Protein AF-A0A2S0NSW7-F1 (afdb_monomer)

Mean predicted aligned error: 15.92 Å

Foldseek 3Di:
DDDQQAFWKAKLVGDIAGRPCVVVVVCQLCVVPPCVCLQAPVVRHGNPDFKDKDKAWFDLVQVDDQVLLQVLLSVLCCVLPVQWMKMWTWDCPDDSTIMIIITTGQAGPVRDGDDCDPVNVLSSLQSSQVSCVVVVTPGDRDDDDDDCPVVVVVVCVVPPPLPDPPDWDFPDWDWAAVVNDPVHDIFIKTWTARSNPRDIDIDTDDPPPD

pLDDT: mean 77.29, std 14.47, range [34.62, 94.88]

Sequence (210 aa):
MSRESELPVMSESGQVWKGDEIQEAKEHMIDRANDPQNVFDDKGKENKKVTQNIVFSPPVSAKVKPEDLLESVRKTMNKKYPNHRFVLGYHNDKKEHPHVHVVFRIRDNDGKRADIRKKDLREIRTGFCEELKMKGYDVKATHKQQHGLNQSIKDAHKTAPKRQKGVYEVVDVGYDHYQNDKTKPKQHFIKLKTLNKGVEKTYWGLILVS

Solvent-accessible surface area (backbone atoms only — not comparable to full-atom values): 12486 Å² total; per-residue (Å²): 143,70,89,76,58,72,64,55,32,31,40,67,90,65,54,73,33,51,50,80,44,48,58,54,57,48,41,74,71,51,44,71,87,84,37,60,69,56,53,22,37,103,82,72,42,73,41,92,68,52,63,47,82,47,78,48,65,70,64,60,90,46,67,72,51,70,70,59,50,53,51,23,50,44,52,34,47,40,73,76,40,71,62,41,54,35,40,36,35,71,42,73,67,85,79,78,49,51,32,34,41,31,48,32,38,34,42,31,82,86,65,52,72,63,82,88,42,77,66,51,57,51,49,50,46,41,43,32,29,50,43,38,39,78,74,70,37,82,65,77,68,81,71,82,76,62,86,56,52,70,50,54,51,51,48,49,63,70,69,45,72,80,79,58,86,92,51,64,45,79,78,47,74,52,76,42,26,53,95,74,35,86,91,41,70,71,38,47,35,41,30,34,26,34,75,77,76,66,51,71,47,77,46,66,62,78,83,81,80,126

Nearest PDB structures (foldseek):
  2ns6-assembly1_A  TM=7.033E-01  e=4.578E-03  Pseudomonas aeruginosa
  3c0v-assembly4_D  TM=3.590E-01  e=1.213E+00  unclassified
  4q0k-assembly1_A  TM=3.740E-01  e=1.078E+00  Medicago truncatula
  9cpc-assembly1_4I  TM=3.299E-01  e=4.415E+00  Sus scrofa

Structure (mmCIF, N/CA/C/O backbone):
data_AF-A0A2S0NSW7-F1
#
_entry.id   AF-A0A2S0NSW7-F1
#
loop_
_atom_site.group_PDB
_atom_site.id
_atom_site.type_symbol
_atom_site.label_atom_id
_atom_site.label_alt_id
_atom_site.label_comp_id
_atom_site.label_asym_id
_atom_site.label_entity_id
_atom_site.label_seq_id
_atom_site.pdbx_PDB_ins_code
_atom_site.Cartn_x
_atom_site.Cartn_y
_atom_site.Cartn_z
_atom_site.occupancy
_atom_site.B_iso_or_equiv
_atom_site.auth_seq_id
_atom_site.auth_comp_id
_atom_site.auth_asym_id
_atom_site.auth_atom_id
_atom_site.pdbx_PDB_model_num
ATOM 1 N N . MET A 1 1 ? 3.748 5.170 15.236 1.00 42.69 1 MET A N 1
ATOM 2 C CA . MET A 1 1 ? 5.185 5.516 15.236 1.00 42.69 1 MET A CA 1
ATOM 3 C C . MET A 1 1 ? 5.352 6.766 14.388 1.00 42.69 1 MET A C 1
ATOM 5 O O . MET A 1 1 ? 5.717 6.669 13.228 1.00 42.69 1 MET A O 1
ATOM 9 N N . SER A 1 2 ? 5.005 7.912 14.969 1.00 37.59 2 SER A N 1
ATOM 10 C CA . SER A 1 2 ? 5.441 9.237 14.533 1.00 37.59 2 SER A CA 1
ATOM 11 C C . SER A 1 2 ? 6.256 9.766 15.711 1.00 37.59 2 SER A C 1
ATOM 13 O O . SER A 1 2 ? 5.835 9.589 16.860 1.00 37.59 2 SER A O 1
ATOM 15 N N . ARG A 1 3 ? 7.459 10.277 15.457 1.00 41.09 3 ARG A N 1
ATOM 16 C CA . ARG A 1 3 ? 8.136 11.110 16.446 1.00 41.09 3 ARG A CA 1
ATOM 17 C C . ARG A 1 3 ? 7.438 12.465 16.329 1.00 41.09 3 ARG A C 1
ATOM 19 O O . ARG A 1 3 ? 7.489 13.065 15.268 1.00 41.09 3 ARG A O 1
ATOM 26 N N . GLU A 1 4 ? 6.716 12.836 17.383 1.00 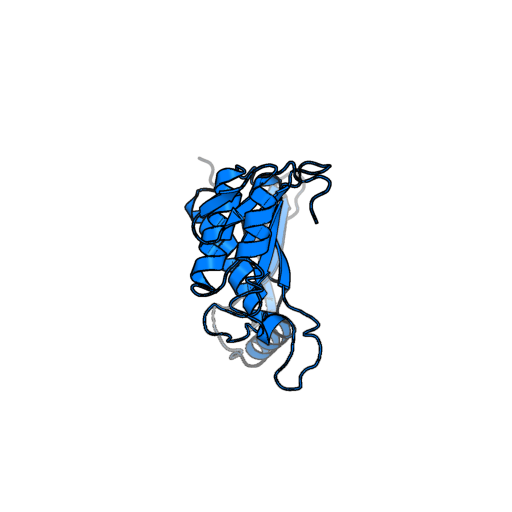43.06 4 GLU A N 1
ATOM 27 C CA . GLU A 1 4 ? 6.223 14.201 17.621 1.00 43.06 4 GLU A CA 1
ATOM 28 C C . GLU A 1 4 ? 5.106 14.745 16.718 1.00 43.06 4 GLU A C 1
ATOM 30 O O . GLU A 1 4 ? 5.158 15.907 16.375 1.00 43.06 4 GLU A O 1
ATOM 35 N N . SER A 1 5 ? 4.048 13.989 16.392 1.00 47.56 5 SER A N 1
ATOM 36 C CA . SER A 1 5 ? 2.744 14.572 15.964 1.00 47.56 5 SER A CA 1
ATOM 37 C C . SER A 1 5 ? 2.751 15.640 14.835 1.00 47.56 5 SER A C 1
ATOM 39 O O . SER A 1 5 ? 1.746 16.306 14.616 1.00 47.56 5 SER A O 1
ATOM 41 N N . GLU A 1 6 ? 3.840 15.801 14.083 1.00 56.47 6 GLU A N 1
ATOM 42 C CA . GLU A 1 6 ? 4.002 16.917 13.137 1.00 56.47 6 GLU A CA 1
ATOM 43 C C . GLU A 1 6 ? 3.593 16.554 11.707 1.00 56.47 6 GLU A C 1
ATOM 45 O O . GLU A 1 6 ? 3.346 17.430 10.879 1.00 56.47 6 GLU A O 1
ATOM 50 N N . LEU A 1 7 ? 3.502 15.259 11.391 1.00 70.94 7 LEU A N 1
ATOM 51 C CA . LEU A 1 7 ? 3.211 14.810 10.033 1.00 70.94 7 LEU A CA 1
ATOM 52 C C . LEU A 1 7 ? 1.709 14.576 9.822 1.00 70.94 7 LEU A C 1
ATOM 54 O O . LEU A 1 7 ? 1.084 13.888 10.635 1.00 70.94 7 LEU A O 1
ATOM 58 N N . PRO A 1 8 ? 1.136 15.098 8.718 1.00 81.56 8 PRO A N 1
ATOM 59 C CA . PRO A 1 8 ? -0.261 14.883 8.378 1.00 81.56 8 PRO A CA 1
ATOM 60 C C . PRO A 1 8 ? -0.540 13.393 8.202 1.00 81.56 8 PRO A C 1
ATOM 62 O O . PRO A 1 8 ? 0.230 12.671 7.558 1.00 81.56 8 PRO A O 1
ATOM 65 N N . VAL A 1 9 ? -1.677 12.955 8.728 1.00 85.12 9 VAL A N 1
ATOM 66 C CA . VAL A 1 9 ? -2.173 11.594 8.547 1.00 85.12 9 VAL A CA 1
ATOM 67 C C . VAL A 1 9 ? -3.483 11.611 7.773 1.00 85.12 9 VAL A C 1
ATOM 69 O O . VAL A 1 9 ? -4.297 12.506 7.954 1.00 85.12 9 VAL A O 1
ATOM 72 N N . MET A 1 10 ? -3.679 10.639 6.886 1.00 87.25 10 MET A N 1
ATOM 73 C CA . MET A 1 10 ? -4.846 10.548 6.006 1.00 87.25 10 MET A CA 1
ATOM 74 C C . MET A 1 10 ? -5.640 9.267 6.279 1.00 87.25 10 MET A C 1
ATOM 76 O O . MET A 1 10 ? -5.046 8.199 6.395 1.00 87.25 10 MET A O 1
ATOM 80 N N . SER A 1 11 ? -6.965 9.350 6.352 1.00 89.81 11 SER A N 1
ATOM 81 C CA . SER A 1 11 ? -7.875 8.210 6.517 1.00 89.81 11 SER A CA 1
ATOM 82 C C . SER A 1 11 ? -8.105 7.423 5.222 1.00 89.81 11 SER A C 1
ATOM 84 O O . SER A 1 11 ? -7.756 7.854 4.117 1.00 89.81 11 SER A O 1
ATOM 86 N N . GLU A 1 12 ? -8.813 6.299 5.334 1.00 86.44 12 GLU A N 1
ATOM 87 C CA . GLU A 1 12 ? -9.351 5.562 4.192 1.00 86.44 12 GLU A CA 1
ATOM 88 C C . GLU A 1 12 ? -10.310 6.401 3.324 1.00 86.44 12 GLU A C 1
ATOM 90 O O . GLU A 1 12 ? -10.288 6.298 2.088 1.00 86.44 12 GLU A O 1
ATOM 95 N N . SER A 1 13 ? -11.097 7.284 3.954 1.00 86.00 13 SER A N 1
ATOM 96 C CA . SER A 1 13 ? -12.043 8.194 3.295 1.00 86.00 13 SER A CA 1
ATOM 97 C C . SER A 1 13 ? -11.363 9.390 2.617 1.00 86.00 13 SER A C 1
ATOM 99 O O . SER A 1 13 ? -11.981 10.047 1.782 1.00 86.00 13 SER A O 1
ATOM 101 N N . GLY A 1 14 ? -10.077 9.630 2.899 1.00 85.56 14 GLY A N 1
ATOM 102 C CA . GLY A 1 14 ? -9.314 10.772 2.387 1.00 85.56 14 GLY A CA 1
ATOM 103 C C . GLY A 1 14 ? -9.340 12.003 3.299 1.00 85.56 14 GLY A C 1
ATOM 104 O O . GLY A 1 14 ? -8.813 13.044 2.914 1.00 85.56 14 GLY A O 1
ATOM 105 N N . GLN A 1 15 ? -9.910 11.894 4.502 1.00 86.31 15 GLN A N 1
ATOM 106 C CA . GLN A 1 15 ? -9.815 12.927 5.533 1.00 86.31 15 GLN A CA 1
ATOM 107 C C . GLN A 1 15 ? -8.363 13.052 5.996 1.00 86.31 15 GLN A C 1
ATOM 109 O O . GLN A 1 15 ? -7.703 12.041 6.223 1.00 86.31 15 GLN A O 1
ATOM 114 N N . VAL A 1 16 ? -7.861 14.279 6.122 1.00 87.00 16 VAL A N 1
ATOM 115 C CA . VAL A 1 16 ? -6.488 14.553 6.556 1.00 87.00 16 VAL A CA 1
ATOM 116 C C . VAL A 1 16 ? -6.532 15.237 7.913 1.00 87.00 16 VAL A C 1
ATOM 118 O O . VAL A 1 16 ? -7.144 16.291 8.024 1.00 87.00 16 VAL A O 1
ATOM 121 N N . TRP A 1 17 ? -5.850 14.662 8.900 1.00 83.81 17 TRP A N 1
ATOM 122 C CA . TRP A 1 17 ? -5.687 15.227 10.239 1.00 83.81 17 TRP A CA 1
ATOM 123 C C . TRP A 1 17 ? -4.266 15.755 10.430 1.00 83.81 17 TRP A C 1
ATOM 125 O O . TRP A 1 17 ? -3.296 15.132 9.971 1.00 83.81 17 TRP A O 1
ATOM 135 N N . LYS A 1 18 ? -4.131 16.898 11.108 1.00 83.69 18 LYS A N 1
ATOM 136 C CA . LYS A 1 18 ? -2.840 17.555 11.378 1.00 83.69 18 LYS A CA 1
ATOM 137 C C . LYS A 1 18 ? -2.729 18.001 12.836 1.00 83.69 18 LYS A C 1
ATOM 139 O O . LYS A 1 18 ? -3.715 18.403 13.438 1.00 83.69 18 LYS A O 1
ATOM 144 N N . GLY A 1 19 ? -1.509 17.978 13.382 1.00 78.38 19 GLY A N 1
ATOM 145 C CA . GLY A 1 19 ? -1.221 18.496 14.724 1.00 78.38 19 GLY A CA 1
ATOM 146 C C . GLY A 1 19 ? -2.089 17.845 15.804 1.00 78.38 19 GLY A C 1
ATOM 147 O O . GLY A 1 19 ? -2.051 16.628 15.987 1.00 78.38 19 GLY A O 1
ATOM 148 N N . ASP A 1 20 ? -2.892 18.653 16.494 1.00 71.06 20 ASP A N 1
ATOM 149 C CA . ASP A 1 20 ? -3.730 18.212 17.616 1.00 71.06 20 ASP A CA 1
ATOM 150 C C . ASP A 1 20 ? -4.890 17.290 17.189 1.00 71.06 20 ASP A C 1
ATOM 152 O O . ASP A 1 20 ? -5.326 16.434 17.963 1.00 71.06 20 ASP A O 1
ATOM 156 N N . GLU A 1 21 ? -5.315 17.353 15.922 1.00 75.81 21 GLU A N 1
ATOM 157 C CA . GLU A 1 21 ? -6.363 16.491 15.349 1.00 75.81 21 GLU A CA 1
ATOM 158 C C . GLU A 1 21 ? -5.919 15.022 15.207 1.00 75.81 21 GLU A C 1
ATOM 160 O O . GLU A 1 21 ? -6.718 14.126 14.938 1.00 75.81 21 GLU A O 1
ATOM 165 N N . ILE A 1 22 ? -4.632 14.721 15.416 1.00 74.12 22 ILE A N 1
ATOM 166 C CA . ILE A 1 22 ? -4.124 13.340 15.417 1.00 74.12 22 ILE A CA 1
ATOM 167 C C . ILE A 1 22 ? -4.802 12.499 16.509 1.00 74.12 22 ILE A C 1
ATOM 169 O O . ILE A 1 22 ? -4.865 11.270 16.396 1.00 74.12 22 ILE A O 1
ATOM 173 N N . GLN A 1 23 ? -5.318 13.131 17.566 1.00 72.12 23 GLN A N 1
ATOM 174 C CA . GLN A 1 23 ? -6.107 12.434 18.573 1.00 72.12 23 GLN A CA 1
ATOM 175 C C . GLN A 1 23 ? -7.419 11.883 17.988 1.00 72.12 23 GLN A C 1
ATOM 177 O O . GLN A 1 23 ? -7.744 10.725 18.250 1.00 72.12 23 GLN A O 1
ATOM 182 N N . GLU A 1 24 ? -8.085 12.627 17.101 1.00 75.50 24 GLU A N 1
ATOM 183 C CA . GLU A 1 24 ? -9.276 12.160 16.375 1.00 75.50 24 GLU A CA 1
ATOM 184 C C . GLU A 1 24 ? -8.942 10.985 15.451 1.00 75.50 24 GLU A C 1
ATOM 186 O O . GLU A 1 24 ? -9.681 10.006 15.388 1.00 75.50 24 GLU A O 1
ATOM 191 N N . ALA A 1 25 ? -7.776 11.008 14.796 1.00 77.19 25 ALA A N 1
ATOM 192 C CA . ALA A 1 25 ? -7.318 9.885 13.975 1.00 77.19 25 ALA A CA 1
ATOM 193 C C . ALA A 1 25 ? -7.136 8.592 14.798 1.00 77.19 25 ALA A C 1
ATOM 195 O O . ALA A 1 25 ? -7.365 7.484 14.301 1.00 77.19 25 ALA A O 1
ATOM 196 N N . LYS A 1 26 ? -6.723 8.706 16.070 1.00 74.38 26 LYS A N 1
ATOM 197 C CA . LYS A 1 26 ? -6.632 7.554 16.983 1.00 74.38 26 LYS A CA 1
ATOM 198 C C . LYS A 1 26 ? -8.010 7.056 17.397 1.00 74.38 26 LYS A C 1
ATOM 200 O O . LYS A 1 26 ? -8.196 5.843 17.452 1.00 74.38 26 LYS A O 1
ATOM 205 N N . GLU A 1 27 ? -8.945 7.958 17.673 1.00 75.69 27 GLU A N 1
ATOM 206 C CA . GLU A 1 27 ? -10.330 7.612 18.018 1.00 75.69 27 GLU A CA 1
ATOM 207 C C . GLU A 1 27 ? -11.058 6.962 16.837 1.00 75.69 27 GLU A C 1
ATOM 209 O O . GLU A 1 27 ? -11.706 5.934 17.010 1.00 75.69 27 GLU A O 1
ATOM 214 N N . HIS A 1 28 ? -10.844 7.455 15.615 1.00 77.38 28 HIS A N 1
ATOM 215 C CA . HIS A 1 28 ? -11.367 6.844 14.387 1.00 77.38 28 HIS A CA 1
ATOM 216 C C . HIS A 1 28 ? -10.907 5.388 14.211 1.00 77.38 28 HIS A C 1
ATOM 218 O O . HIS A 1 28 ? -11.670 4.517 13.775 1.00 77.38 28 HIS A O 1
ATOM 224 N N . MET A 1 29 ? -9.651 5.113 14.580 1.00 74.94 29 MET A N 1
ATOM 225 C CA . MET A 1 29 ? -9.039 3.784 14.505 1.00 74.94 29 MET A CA 1
ATOM 226 C C . MET A 1 29 ? -9.429 2.867 15.667 1.00 74.94 29 MET A C 1
ATOM 228 O O . MET A 1 29 ? -9.584 1.661 15.466 1.00 74.94 29 MET A O 1
ATOM 232 N N . ILE A 1 30 ? -9.565 3.409 16.876 1.00 68.81 30 ILE A N 1
ATOM 233 C CA . ILE A 1 30 ? -9.919 2.677 18.092 1.00 68.81 30 ILE A CA 1
ATOM 234 C C . ILE A 1 30 ? -11.147 3.356 18.690 1.00 68.81 30 ILE A C 1
ATOM 236 O O . ILE A 1 30 ? -11.047 4.122 19.648 1.00 68.81 30 ILE A O 1
ATOM 240 N N . ASP A 1 31 ? -12.312 3.044 18.128 1.00 64.75 31 ASP A N 1
ATOM 241 C CA . ASP A 1 31 ? -13.586 3.467 18.696 1.00 64.75 31 ASP A CA 1
ATOM 242 C C . ASP A 1 31 ? -13.838 2.664 19.981 1.00 64.75 31 ASP A C 1
ATOM 244 O O . ASP A 1 31 ? -14.437 1.589 19.980 1.00 64.75 31 ASP A O 1
ATOM 248 N N . ARG A 1 32 ? -13.301 3.152 21.103 1.00 55.66 32 ARG A N 1
ATOM 249 C CA . ARG A 1 32 ? -13.461 2.506 22.414 1.00 55.66 32 ARG A CA 1
ATOM 250 C C . ARG A 1 32 ? -14.923 2.426 22.858 1.00 55.66 32 ARG A C 1
ATOM 252 O O . ARG A 1 32 ? -15.220 1.585 23.703 1.00 55.66 32 ARG A O 1
ATOM 259 N N . ALA A 1 33 ? -15.798 3.282 22.329 1.00 52.44 33 ALA A N 1
ATOM 260 C CA . ALA A 1 33 ? -17.205 3.332 22.698 1.00 52.44 33 ALA A CA 1
ATOM 261 C C . ALA A 1 33 ? -18.032 2.279 21.942 1.00 52.44 33 ALA A C 1
ATOM 263 O O . ALA A 1 33 ? -18.877 1.633 22.557 1.00 52.44 33 ALA A O 1
ATOM 264 N N . ASN A 1 34 ? -17.753 2.053 20.653 1.00 53.72 34 ASN A N 1
ATOM 265 C CA . ASN A 1 34 ? -18.508 1.098 19.829 1.00 53.72 34 ASN A CA 1
ATOM 266 C C . ASN A 1 34 ? -17.820 -0.262 19.607 1.00 53.72 34 ASN A C 1
ATOM 268 O O . ASN A 1 34 ? -18.473 -1.188 19.135 1.00 53.72 34 ASN A O 1
ATOM 272 N N . ASP A 1 35 ? -16.541 -0.436 19.969 1.00 58.41 35 ASP A N 1
ATOM 273 C CA . ASP A 1 35 ? -15.793 -1.688 19.748 1.00 58.41 35 ASP A CA 1
ATOM 274 C C . ASP A 1 35 ? -15.139 -2.296 21.018 1.00 58.41 35 ASP A C 1
ATOM 276 O O . ASP A 1 35 ? -13.921 -2.523 21.070 1.00 58.41 35 ASP A O 1
ATOM 280 N N . PRO A 1 36 ? -15.908 -2.669 22.058 1.00 54.22 36 PRO A N 1
ATOM 281 C CA . PRO A 1 36 ? -15.358 -3.371 23.225 1.00 54.22 36 PRO A CA 1
ATOM 282 C C . PRO A 1 36 ? -14.723 -4.737 22.873 1.00 54.22 36 PRO A C 1
ATOM 284 O O . PRO A 1 36 ? -13.771 -5.169 23.528 1.00 54.22 36 PRO A O 1
ATOM 287 N N . GLN A 1 37 ? -15.160 -5.378 21.781 1.00 53.75 37 GLN A N 1
ATOM 288 C CA . GLN A 1 37 ? -14.584 -6.627 21.244 1.00 53.75 37 GLN A CA 1
ATOM 289 C C . GLN A 1 37 ? -13.199 -6.453 20.582 1.00 53.75 37 GLN A C 1
ATOM 291 O O . GLN A 1 37 ? -12.518 -7.430 20.253 1.00 53.75 37 GLN A O 1
ATOM 296 N N . ASN A 1 38 ? -12.748 -5.214 20.358 1.00 54.41 38 ASN A N 1
ATOM 297 C CA . ASN A 1 38 ? -11.372 -4.948 19.930 1.00 54.41 38 ASN A CA 1
ATOM 298 C C . ASN A 1 38 ? -10.396 -4.888 21.102 1.00 54.41 38 ASN A C 1
ATOM 300 O O . ASN A 1 38 ? -9.202 -5.071 20.887 1.00 54.41 38 ASN A O 1
ATOM 304 N N . VAL A 1 39 ? -10.888 -4.672 22.322 1.00 57.12 39 VAL A N 1
ATOM 305 C CA . VAL A 1 39 ? -10.070 -4.680 23.539 1.00 57.12 39 VAL A CA 1
ATOM 306 C C . VAL A 1 39 ? -10.031 -6.086 24.128 1.00 57.12 39 VAL A C 1
ATOM 308 O O . VAL A 1 39 ? -8.974 -6.521 24.575 1.00 57.12 39 VAL A O 1
ATOM 311 N N . PHE A 1 40 ? -11.133 -6.835 24.030 1.00 57.28 40 PHE A N 1
ATOM 312 C CA . PHE A 1 40 ? -11.258 -8.189 24.565 1.00 57.28 40 PHE A CA 1
ATOM 313 C C . PHE A 1 40 ? -11.720 -9.183 23.488 1.00 57.28 40 PHE A C 1
ATOM 315 O O . PHE A 1 40 ? -12.660 -8.924 22.749 1.00 57.28 40 PHE A O 1
ATOM 322 N N . ASP A 1 41 ? -11.048 -10.328 23.390 1.00 59.41 41 ASP A N 1
ATOM 323 C CA . ASP A 1 41 ? -11.471 -11.496 22.611 1.00 59.41 41 ASP A CA 1
ATOM 324 C C . ASP A 1 41 ? -12.800 -12.061 23.152 1.00 59.41 41 ASP A C 1
ATOM 326 O O . ASP A 1 41 ? -13.186 -11.756 24.281 1.00 59.41 41 ASP A O 1
ATOM 330 N N . ASP A 1 42 ? -13.450 -12.971 22.419 1.00 59.81 42 ASP A N 1
ATOM 331 C CA . ASP A 1 42 ? -14.727 -13.610 22.808 1.00 59.81 42 ASP A CA 1
ATOM 332 C C . ASP A 1 42 ? -14.638 -14.356 24.162 1.00 59.81 42 ASP A C 1
ATOM 334 O O . ASP A 1 42 ? -15.638 -14.735 24.766 1.00 59.81 42 ASP A O 1
ATOM 338 N N . LYS A 1 43 ? -13.409 -14.562 24.657 1.00 59.62 43 LYS A N 1
ATOM 339 C CA . LYS A 1 43 ? -13.059 -15.177 25.947 1.00 59.62 43 LYS A CA 1
ATOM 340 C C . LYS A 1 43 ? -12.688 -14.164 27.042 1.00 59.62 43 LYS A C 1
ATOM 342 O O . LYS A 1 43 ? -12.103 -14.561 28.048 1.00 59.62 43 LYS A O 1
ATOM 347 N N . GLY A 1 44 ? -12.919 -12.866 26.832 1.00 59.66 44 GLY A N 1
ATOM 348 C CA . GLY A 1 44 ? -12.583 -11.801 27.787 1.00 59.66 44 GLY A CA 1
ATOM 349 C C . GLY A 1 44 ? -11.080 -11.534 27.951 1.00 59.66 44 GLY A C 1
ATOM 350 O O . GLY A 1 44 ? -10.673 -10.862 28.894 1.00 59.66 44 GLY A O 1
ATOM 351 N N . LYS A 1 45 ? -10.227 -12.071 27.066 1.00 59.09 45 LYS A N 1
ATOM 352 C CA . LYS A 1 45 ? -8.773 -11.829 27.087 1.00 59.09 45 LYS A CA 1
ATOM 353 C C . LYS A 1 45 ? -8.412 -10.626 26.241 1.00 59.09 45 LYS A C 1
ATOM 355 O O . LYS A 1 45 ? -8.939 -10.485 25.148 1.00 59.09 45 LYS A O 1
ATOM 360 N N . GLU A 1 46 ? -7.450 -9.832 26.696 1.00 59.44 46 GLU A N 1
ATOM 361 C CA . GLU A 1 46 ? -6.969 -8.677 25.941 1.00 59.44 46 GLU A CA 1
ATOM 362 C C . GLU A 1 46 ? -6.528 -9.081 24.521 1.00 59.44 46 GLU A C 1
ATOM 364 O O . GLU A 1 46 ? -5.716 -9.998 24.325 1.00 59.44 46 GLU A O 1
ATOM 369 N N . ASN A 1 47 ? -7.110 -8.434 23.514 1.00 61.81 47 ASN A N 1
ATOM 370 C CA . ASN A 1 47 ? -6.864 -8.751 22.117 1.00 61.81 47 ASN A CA 1
ATOM 371 C C . ASN A 1 47 ? -5.470 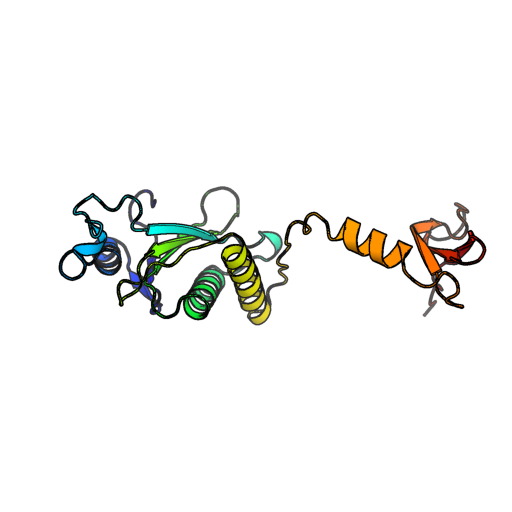-8.244 21.719 1.00 61.81 47 ASN A C 1
ATOM 373 O O . ASN A 1 47 ? -5.247 -7.062 21.468 1.00 61.81 47 ASN A O 1
ATOM 377 N N . LYS A 1 48 ? -4.504 -9.165 21.650 1.00 58.84 48 LYS A N 1
ATOM 378 C CA . LYS A 1 48 ? -3.073 -8.842 21.509 1.00 58.84 48 LYS A CA 1
ATOM 379 C C . LYS A 1 48 ? -2.689 -8.131 20.206 1.00 58.84 48 LYS A C 1
ATOM 381 O O . LYS A 1 48 ? -1.558 -7.662 20.095 1.00 58.84 48 LYS A O 1
ATOM 386 N N . LYS A 1 49 ? -3.562 -8.091 19.192 1.00 68.69 49 LYS A N 1
ATOM 387 C CA . LYS A 1 49 ? -3.249 -7.450 17.907 1.00 68.69 49 LYS A CA 1
ATOM 388 C C . LYS A 1 49 ? -4.482 -6.776 17.306 1.00 68.69 49 LYS A C 1
ATOM 390 O O . LYS A 1 49 ? -5.231 -7.396 16.552 1.00 68.69 49 LYS A O 1
ATOM 395 N N . VAL A 1 50 ? -4.653 -5.498 17.639 1.00 75.19 50 VAL A N 1
ATOM 396 C CA . VAL A 1 50 ? -5.736 -4.628 17.144 1.00 75.19 50 VAL A CA 1
ATOM 397 C C . VAL A 1 50 ? -5.400 -4.053 15.765 1.00 75.19 50 VAL A C 1
ATOM 399 O O . VAL A 1 50 ? -6.245 -3.999 14.870 1.00 75.19 50 VAL A O 1
ATOM 402 N N . THR A 1 51 ? -4.136 -3.678 15.566 1.00 82.88 51 THR A N 1
ATOM 403 C CA . THR A 1 51 ? -3.652 -3.047 14.338 1.00 82.88 51 THR A CA 1
ATOM 404 C C . THR A 1 51 ? -2.480 -3.805 13.727 1.00 82.88 51 THR A C 1
ATOM 406 O O . THR A 1 51 ? -1.782 -4.597 14.371 1.00 82.88 51 THR A O 1
ATOM 409 N N . GLN A 1 52 ? -2.263 -3.575 12.438 1.00 86.25 52 GLN A N 1
ATOM 410 C CA . GLN A 1 52 ? -1.108 -4.052 11.704 1.00 86.25 52 GLN A CA 1
ATOM 411 C C . GLN A 1 52 ? -0.502 -2.905 10.908 1.00 86.25 52 GLN A C 1
ATOM 413 O O . GLN A 1 52 ? -1.190 -2.229 10.152 1.00 86.25 52 GLN A O 1
ATOM 418 N N . ASN A 1 53 ? 0.807 -2.725 11.052 1.00 89.38 53 ASN A N 1
ATOM 419 C CA . ASN A 1 53 ? 1.526 -1.695 10.320 1.00 89.38 53 ASN A CA 1
ATOM 420 C C . ASN A 1 53 ? 2.060 -2.285 9.012 1.00 89.38 53 ASN A C 1
ATOM 422 O O . ASN A 1 53 ? 2.736 -3.318 9.024 1.00 89.38 53 ASN A O 1
ATOM 426 N N . ILE A 1 54 ? 1.761 -1.632 7.893 1.00 90.94 54 ILE A N 1
ATOM 427 C CA . ILE A 1 54 ? 2.252 -1.982 6.558 1.00 90.94 54 ILE A CA 1
ATOM 428 C C . ILE A 1 54 ? 2.984 -0.762 6.009 1.00 90.94 54 ILE A C 1
ATOM 430 O O . ILE A 1 54 ? 2.463 0.345 6.068 1.00 90.94 54 ILE A O 1
ATOM 434 N N . VAL A 1 55 ? 4.191 -0.951 5.482 1.00 91.56 55 VAL A N 1
ATOM 435 C CA . VAL A 1 55 ? 4.993 0.141 4.919 1.00 91.56 55 VAL A CA 1
ATOM 436 C C . VAL A 1 55 ? 5.082 -0.021 3.410 1.00 91.56 55 VAL A C 1
ATOM 438 O O . VAL A 1 55 ? 5.434 -1.093 2.914 1.00 91.56 55 VAL A O 1
ATOM 441 N N . PHE A 1 56 ? 4.776 1.052 2.689 1.00 91.00 56 PHE A N 1
ATOM 442 C CA . PHE A 1 56 ? 4.874 1.131 1.238 1.00 91.00 56 PHE A CA 1
ATOM 443 C C . PHE A 1 56 ? 6.030 2.047 0.866 1.00 91.00 56 PHE A C 1
ATOM 445 O O . PHE A 1 56 ? 6.021 3.232 1.189 1.00 91.00 56 PHE A O 1
ATOM 452 N N . SER A 1 57 ? 7.010 1.500 0.156 1.00 89.38 57 SER A N 1
ATOM 453 C CA . SER A 1 57 ? 8.170 2.248 -0.324 1.00 89.38 57 SER A CA 1
ATOM 454 C C . SER A 1 57 ? 8.264 2.087 -1.841 1.00 89.38 57 SER A C 1
ATOM 456 O O . SER A 1 57 ? 8.534 0.973 -2.309 1.00 89.38 57 SER A O 1
ATOM 458 N N . PRO A 1 58 ? 8.007 3.142 -2.634 1.00 88.19 58 PRO A N 1
AT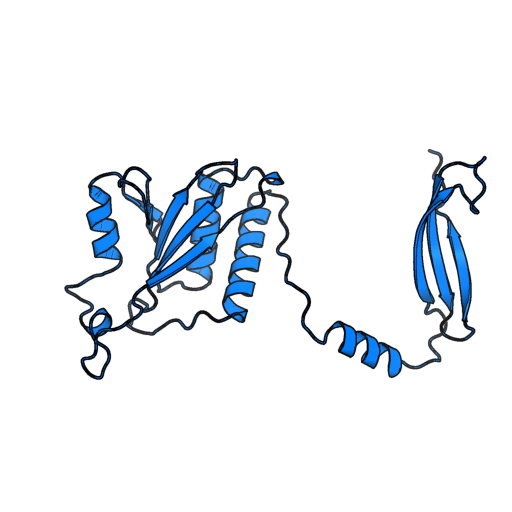OM 459 C CA . PRO A 1 58 ? 8.333 3.135 -4.050 1.00 88.19 58 PRO A CA 1
ATOM 460 C C . PRO A 1 58 ? 9.861 3.141 -4.249 1.00 88.19 58 PRO A C 1
ATOM 462 O O . PRO A 1 58 ? 10.612 3.537 -3.354 1.00 88.19 58 PRO A O 1
ATOM 465 N N . PRO A 1 59 ? 10.352 2.710 -5.421 1.00 85.81 59 PRO A N 1
ATOM 466 C CA . PRO A 1 59 ? 11.760 2.864 -5.760 1.00 85.81 59 PRO A CA 1
ATOM 467 C C . PRO A 1 59 ? 12.115 4.352 -5.898 1.00 85.81 59 PRO A C 1
ATOM 469 O O . PRO A 1 59 ? 11.387 5.110 -6.536 1.00 85.81 59 PRO A O 1
ATOM 472 N N . VAL A 1 60 ? 13.265 4.762 -5.351 1.00 83.56 60 VAL A N 1
ATOM 473 C CA . VAL A 1 60 ? 13.745 6.162 -5.402 1.00 83.56 60 VAL A CA 1
ATOM 474 C C . VAL A 1 60 ? 13.885 6.666 -6.838 1.00 83.56 60 VAL A C 1
ATOM 476 O O . VAL A 1 60 ? 13.577 7.818 -7.130 1.00 83.56 60 VAL A O 1
ATOM 479 N N . SER A 1 61 ? 14.275 5.780 -7.760 1.00 82.94 61 SER A N 1
ATOM 480 C CA . SER A 1 61 ? 14.412 6.089 -9.186 1.00 82.94 61 SER A CA 1
ATOM 481 C C . SER A 1 61 ? 13.116 6.581 -9.832 1.00 82.94 61 SER A C 1
ATOM 483 O O . SER A 1 61 ? 13.184 7.339 -10.794 1.00 82.94 61 SER A O 1
ATOM 485 N N . ALA A 1 62 ? 11.950 6.187 -9.308 1.00 83.50 62 ALA A N 1
ATOM 486 C CA . ALA A 1 62 ? 10.658 6.593 -9.853 1.00 83.50 62 ALA A CA 1
ATOM 487 C C . ALA A 1 62 ? 10.242 8.016 -9.445 1.00 83.50 62 ALA A C 1
ATOM 489 O O . ALA A 1 62 ? 9.289 8.530 -10.021 1.00 83.50 62 ALA A O 1
ATOM 490 N N . LYS A 1 63 ? 10.929 8.650 -8.474 1.00 85.06 63 LYS A N 1
ATOM 491 C CA . LYS A 1 63 ? 10.677 10.036 -8.021 1.00 85.06 63 LYS A CA 1
ATOM 492 C C . LYS A 1 63 ? 9.181 10.355 -7.855 1.00 85.06 63 LYS A C 1
ATOM 494 O O . LYS A 1 63 ? 8.679 11.360 -8.353 1.00 85.06 63 LYS A O 1
ATOM 499 N N . VAL A 1 64 ? 8.467 9.459 -7.174 1.00 87.69 64 VAL A N 1
ATOM 500 C CA . VAL A 1 64 ? 7.015 9.558 -6.990 1.00 87.69 64 VAL A CA 1
ATOM 501 C C . VAL A 1 64 ? 6.677 10.761 -6.113 1.00 87.69 64 VAL A C 1
ATOM 503 O O . VAL A 1 64 ? 7.252 10.917 -5.034 1.00 87.69 64 VAL A O 1
ATOM 506 N N . LYS A 1 65 ? 5.729 11.596 -6.554 1.00 89.44 65 LYS A N 1
ATOM 507 C CA . LYS A 1 65 ? 5.244 12.730 -5.755 1.00 89.44 65 LYS A CA 1
ATOM 508 C C . LYS A 1 65 ? 4.546 12.234 -4.472 1.00 89.44 65 LYS A C 1
ATOM 510 O O . LYS A 1 65 ? 3.841 11.225 -4.532 1.00 89.44 65 LYS A O 1
ATOM 515 N N . PRO A 1 66 ? 4.669 12.934 -3.327 1.00 88.31 66 PRO A N 1
ATOM 516 C CA . PRO A 1 66 ? 4.066 12.504 -2.058 1.00 88.31 66 PRO A CA 1
ATOM 517 C C . PRO A 1 66 ? 2.549 12.279 -2.132 1.00 88.31 66 PRO A C 1
ATOM 519 O O . PRO A 1 66 ? 2.043 11.266 -1.653 1.00 88.31 66 PRO A O 1
ATOM 522 N N . GLU A 1 67 ? 1.834 13.195 -2.787 1.00 89.75 67 GLU A N 1
ATOM 523 C CA . GLU A 1 67 ? 0.380 13.129 -2.988 1.00 89.75 67 GLU A CA 1
ATOM 524 C C . GLU A 1 67 ? -0.015 11.905 -3.817 1.00 89.75 67 GLU A C 1
ATOM 526 O O . GLU A 1 67 ? -0.947 11.170 -3.484 1.00 89.75 67 GLU A O 1
ATOM 531 N N . ASP A 1 68 ? 0.752 11.635 -4.877 1.00 91.69 68 ASP A N 1
ATOM 532 C CA . ASP A 1 68 ? 0.510 10.488 -5.734 1.00 91.69 68 ASP A CA 1
ATOM 533 C C . ASP A 1 68 ? 0.752 9.172 -5.018 1.00 91.69 68 ASP A C 1
ATOM 535 O O . ASP A 1 68 ? -0.006 8.220 -5.222 1.00 91.69 68 ASP A O 1
ATOM 539 N N . LEU A 1 69 ? 1.782 9.135 -4.175 1.00 91.31 69 LEU A N 1
ATOM 540 C CA . LEU A 1 69 ? 2.115 7.982 -3.366 1.00 91.31 69 LEU A CA 1
ATOM 541 C C . LEU A 1 69 ? 1.009 7.682 -2.348 1.00 91.31 69 LEU A C 1
ATOM 543 O O . LEU A 1 69 ? 0.530 6.549 -2.306 1.00 91.31 69 LEU A O 1
ATOM 547 N N . LEU A 1 70 ? 0.576 8.684 -1.577 1.00 92.00 70 LEU A N 1
ATOM 548 C CA . LEU A 1 70 ? -0.513 8.547 -0.603 1.00 92.00 70 LEU A CA 1
ATOM 549 C C . LEU A 1 70 ? -1.797 8.050 -1.268 1.00 92.00 70 LEU A C 1
ATOM 551 O O . LEU A 1 70 ? -2.373 7.058 -0.825 1.00 92.00 70 LEU A O 1
ATOM 555 N N . GLU A 1 71 ? -2.197 8.671 -2.377 1.00 93.31 71 GLU A N 1
ATOM 556 C CA . GLU A 1 71 ? -3.420 8.297 -3.085 1.00 93.31 71 GLU A CA 1
ATOM 557 C C . GLU A 1 71 ? -3.338 6.886 -3.686 1.00 93.31 71 GLU A C 1
ATOM 559 O O . GLU A 1 71 ? -4.311 6.134 -3.649 1.00 93.31 71 GLU A O 1
ATOM 564 N N . SER A 1 72 ? -2.170 6.487 -4.201 1.00 94.19 72 SER A N 1
ATOM 565 C CA . SER A 1 72 ? -1.965 5.132 -4.734 1.00 94.19 72 SER A CA 1
ATOM 566 C C . SER A 1 72 ? -2.081 4.076 -3.637 1.00 94.19 72 SER A C 1
ATOM 568 O O . SER A 1 72 ? -2.714 3.036 -3.835 1.00 94.19 72 SER A O 1
ATOM 570 N N . VAL A 1 73 ? -1.506 4.343 -2.460 1.00 94.50 73 VAL A N 1
ATOM 571 C CA . VAL A 1 73 ? -1.629 3.457 -1.295 1.00 94.50 73 VAL A CA 1
ATOM 572 C C . VAL A 1 73 ? -3.083 3.403 -0.821 1.00 94.50 73 VAL A C 1
ATOM 574 O O . VAL A 1 73 ? -3.612 2.306 -0.634 1.00 94.50 73 VAL A O 1
ATOM 577 N N . ARG A 1 74 ? -3.759 4.554 -0.711 1.00 94.50 74 ARG A N 1
ATOM 578 C CA . ARG A 1 74 ? -5.170 4.650 -0.310 1.00 94.50 74 ARG A CA 1
ATOM 579 C C . ARG A 1 74 ? -6.079 3.838 -1.229 1.00 94.50 74 ARG A C 1
ATOM 581 O O . ARG A 1 74 ? -6.829 2.989 -0.753 1.00 94.50 74 ARG A O 1
ATOM 588 N N . LYS A 1 75 ? -5.972 4.036 -2.548 1.00 94.75 75 LYS A N 1
ATOM 589 C CA . LYS A 1 75 ? -6.749 3.288 -3.549 1.00 94.75 75 LYS A CA 1
ATOM 590 C C . LYS A 1 75 ? -6.479 1.791 -3.486 1.00 94.75 75 LYS A C 1
ATOM 592 O O . LYS A 1 75 ? -7.421 1.006 -3.519 1.00 94.75 75 LYS A O 1
ATOM 597 N N . THR A 1 76 ? -5.216 1.390 -3.355 1.00 94.88 76 THR A N 1
ATOM 598 C CA . THR A 1 76 ? -4.842 -0.029 -3.255 1.00 94.88 76 THR A CA 1
ATOM 599 C C . THR A 1 76 ? -5.478 -0.688 -2.031 1.00 94.88 76 THR A C 1
ATOM 601 O O . THR A 1 76 ? -6.057 -1.770 -2.139 1.00 94.88 76 THR A O 1
ATOM 604 N N . MET A 1 77 ? -5.397 -0.028 -0.872 1.00 93.94 77 MET A N 1
ATOM 605 C CA . MET A 1 77 ? -5.959 -0.543 0.375 1.00 93.94 77 MET A CA 1
ATOM 606 C C . MET A 1 77 ? -7.490 -0.580 0.334 1.00 93.94 77 MET A C 1
ATOM 608 O O . MET A 1 77 ? -8.056 -1.616 0.666 1.00 93.94 77 MET A O 1
ATOM 612 N N . ASN A 1 78 ? -8.152 0.465 -0.175 1.00 93.19 78 ASN A N 1
ATOM 613 C CA . ASN A 1 78 ? -9.611 0.492 -0.340 1.00 93.19 78 ASN A CA 1
ATOM 614 C C . ASN A 1 78 ? -10.118 -0.574 -1.319 1.00 93.19 78 ASN A C 1
ATOM 616 O O . ASN A 1 78 ? -11.137 -1.208 -1.066 1.00 93.19 78 ASN A O 1
ATOM 620 N N . LYS A 1 79 ? -9.398 -0.831 -2.418 1.00 93.00 79 LYS A N 1
ATOM 621 C CA . LYS A 1 79 ? -9.761 -1.898 -3.364 1.00 93.00 79 LYS A CA 1
ATOM 622 C C . LYS A 1 79 ? -9.692 -3.283 -2.725 1.00 93.00 79 LYS A C 1
ATOM 624 O O . LYS A 1 79 ? -10.539 -4.128 -2.999 1.00 93.00 79 LYS A O 1
ATOM 629 N N . LYS A 1 80 ? -8.672 -3.533 -1.900 1.00 91.88 80 LYS A N 1
ATOM 630 C CA . LYS A 1 80 ? -8.454 -4.841 -1.269 1.00 91.88 80 LYS A CA 1
ATOM 631 C C . LYS A 1 80 ? -9.310 -5.042 -0.014 1.00 91.88 80 LYS A C 1
ATOM 633 O O . LYS A 1 80 ? -9.760 -6.159 0.234 1.00 91.88 80 LYS A O 1
ATOM 638 N N . TYR A 1 81 ? -9.523 -3.981 0.760 1.00 90.81 81 TYR A N 1
ATOM 639 C CA . TYR A 1 81 ? -10.202 -3.986 2.055 1.00 90.81 81 TYR A CA 1
ATOM 640 C C . TYR A 1 81 ? -11.206 -2.822 2.160 1.00 90.81 81 TYR A C 1
ATOM 642 O O . TYR A 1 81 ? -11.005 -1.912 2.961 1.00 90.81 81 TYR A O 1
ATOM 650 N N . PRO A 1 82 ? -12.310 -2.845 1.393 1.00 89.06 82 PRO A N 1
ATOM 651 C CA . PRO A 1 82 ? -13.233 -1.707 1.284 1.00 89.06 82 PRO A CA 1
ATOM 652 C C . PRO A 1 82 ? -13.968 -1.355 2.584 1.00 89.06 82 PRO A C 1
ATOM 654 O O . PRO A 1 82 ? -14.377 -0.216 2.762 1.00 89.06 82 PRO A O 1
ATOM 657 N N . ASN A 1 83 ? -14.137 -2.322 3.490 1.00 88.69 83 ASN A N 1
ATOM 658 C CA . ASN A 1 83 ? -14.844 -2.132 4.761 1.00 88.69 83 ASN A CA 1
ATOM 659 C C . ASN A 1 83 ? -13.908 -1.914 5.967 1.00 88.69 83 ASN A C 1
ATOM 661 O O . ASN A 1 83 ? -14.348 -1.910 7.114 1.00 88.69 83 ASN A O 1
ATOM 665 N N . HIS A 1 84 ? -12.596 -1.809 5.740 1.00 89.19 84 HIS A N 1
ATOM 666 C CA . HIS A 1 84 ? -11.630 -1.662 6.829 1.00 89.19 84 HIS A CA 1
ATOM 667 C C . HIS A 1 84 ? -11.201 -0.210 6.986 1.00 89.19 84 HIS A C 1
ATOM 669 O O . HIS A 1 84 ? -10.966 0.487 6.002 1.00 89.19 84 HIS A O 1
ATOM 675 N N . ARG A 1 85 ? -11.012 0.208 8.238 1.00 88.62 85 ARG A N 1
ATOM 676 C CA . ARG A 1 85 ? -10.438 1.515 8.566 1.00 88.62 85 ARG A CA 1
ATOM 677 C C . ARG A 1 85 ? -8.920 1.442 8.581 1.00 88.62 85 ARG A C 1
ATOM 679 O O . ARG A 1 85 ? -8.329 0.476 9.083 1.00 88.62 85 ARG A O 1
ATOM 686 N N . PHE A 1 86 ? -8.281 2.468 8.040 1.00 90.31 86 PHE A N 1
ATOM 687 C CA . PHE A 1 86 ? -6.833 2.582 8.078 1.00 90.31 86 PHE A CA 1
ATOM 688 C C . PHE A 1 86 ? -6.397 4.036 7.995 1.00 90.31 86 PHE A C 1
ATOM 690 O O . PHE A 1 86 ? -7.049 4.872 7.379 1.00 90.31 86 PHE A O 1
ATOM 697 N N . VAL A 1 87 ? -5.239 4.314 8.585 1.00 90.94 87 VAL A N 1
ATOM 698 C CA . VAL A 1 87 ? -4.622 5.639 8.555 1.00 90.94 87 VAL A CA 1
ATOM 699 C C . VAL A 1 87 ? -3.261 5.549 7.878 1.00 90.94 87 VAL A C 1
ATOM 701 O O . VAL A 1 87 ? -2.480 4.629 8.132 1.00 90.94 87 VAL A O 1
ATOM 704 N N . LEU A 1 88 ? -2.989 6.505 7.001 1.00 91.62 88 LEU A N 1
ATOM 705 C CA . LEU A 1 88 ? -1.793 6.649 6.187 1.00 91.62 88 LEU A CA 1
ATOM 706 C C . LEU A 1 88 ? -0.950 7.802 6.734 1.00 91.62 88 LEU A C 1
ATOM 708 O O . LEU A 1 88 ? -1.479 8.875 6.998 1.00 91.62 88 LEU A O 1
ATOM 712 N N . GLY A 1 89 ? 0.359 7.618 6.852 1.00 89.19 89 GLY A N 1
ATOM 713 C CA . GLY A 1 89 ? 1.308 8.682 7.177 1.00 89.19 89 GLY A CA 1
ATOM 714 C C . GLY A 1 89 ? 2.459 8.675 6.183 1.00 89.19 89 GLY A C 1
ATOM 715 O O . GLY A 1 89 ? 3.094 7.639 5.986 1.00 89.19 89 GLY A O 1
ATOM 716 N N . TYR A 1 90 ? 2.725 9.810 5.542 1.00 88.25 90 TYR A N 1
ATOM 717 C CA . TYR A 1 90 ? 3.851 9.954 4.620 1.00 88.25 90 TYR A CA 1
ATOM 718 C C . TYR A 1 90 ? 5.103 10.402 5.371 1.00 88.25 90 TYR A C 1
ATOM 720 O O . TYR A 1 90 ? 5.096 11.442 6.024 1.00 88.25 90 TYR A O 1
ATOM 728 N N . HIS A 1 91 ? 6.182 9.633 5.257 1.00 84.12 91 HIS A N 1
ATOM 729 C CA . HIS A 1 91 ? 7.479 9.943 5.846 1.00 84.12 91 HIS A CA 1
ATOM 730 C C . HIS A 1 91 ? 8.534 10.089 4.743 1.00 84.12 91 HIS A C 1
ATOM 732 O O . HIS A 1 91 ? 8.629 9.268 3.827 1.00 84.12 91 HIS A O 1
ATOM 738 N N . ASN A 1 92 ? 9.378 11.111 4.876 1.00 75.75 92 ASN A N 1
ATOM 739 C CA . ASN A 1 92 ? 10.532 11.352 4.004 1.00 75.75 92 ASN A CA 1
ATOM 740 C C . ASN A 1 92 ? 11.846 11.326 4.801 1.00 75.75 92 ASN A C 1
ATOM 742 O O . ASN A 1 92 ? 12.725 12.168 4.625 1.00 75.75 92 ASN A O 1
ATOM 746 N N . ASP A 1 93 ? 11.939 10.406 5.760 1.00 64.62 93 ASP A N 1
ATOM 747 C CA . ASP A 1 93 ? 12.979 10.465 6.779 1.00 64.62 93 ASP A CA 1
ATOM 748 C C . ASP A 1 93 ? 14.280 9.777 6.324 1.00 64.62 93 ASP A C 1
ATOM 750 O O . ASP A 1 93 ? 14.279 8.609 5.938 1.00 64.62 93 ASP A O 1
ATOM 754 N N . LYS A 1 94 ? 15.376 10.550 6.380 1.00 56.44 94 LYS A N 1
ATOM 755 C CA . LYS A 1 94 ? 16.806 10.225 6.174 1.00 56.44 94 LYS A CA 1
ATOM 756 C C . LYS A 1 94 ? 17.141 9.254 5.019 1.00 56.44 94 LYS A C 1
ATOM 758 O O . LYS A 1 94 ? 17.105 8.037 5.180 1.00 56.44 94 LYS A O 1
ATOM 763 N N . LYS A 1 95 ? 17.679 9.840 3.932 1.00 54.00 95 LYS A N 1
ATOM 764 C CA . LYS A 1 95 ? 18.235 9.232 2.693 1.00 54.00 95 LYS A CA 1
ATOM 765 C C . LYS A 1 95 ? 17.237 8.998 1.550 1.00 54.00 95 LYS A C 1
ATOM 767 O O . LYS A 1 95 ? 17.156 7.890 1.049 1.00 54.00 95 LYS A O 1
ATOM 772 N N . GLU A 1 96 ? 16.503 10.028 1.120 1.00 65.50 96 GLU A N 1
ATOM 773 C CA . GLU A 1 96 ? 15.751 10.025 -0.160 1.00 65.50 96 GLU A CA 1
ATOM 774 C C . GLU A 1 96 ? 14.825 8.808 -0.390 1.00 65.50 96 GLU A C 1
ATOM 776 O O . GLU A 1 96 ? 14.516 8.453 -1.526 1.00 65.50 96 GLU A O 1
ATOM 781 N N . HIS A 1 97 ? 14.370 8.148 0.678 1.00 76.75 97 HIS A N 1
ATOM 782 C CA . HIS A 1 97 ? 13.509 6.970 0.612 1.00 76.75 97 HIS A CA 1
ATOM 783 C C . HIS A 1 97 ? 12.099 7.348 1.082 1.00 76.75 97 HIS A C 1
ATOM 785 O O . HIS A 1 97 ? 11.743 7.067 2.235 1.00 76.75 97 HIS A O 1
ATOM 791 N N . PRO A 1 98 ? 11.284 7.989 0.218 1.00 85.62 98 PRO A N 1
ATOM 792 C CA . PRO A 1 98 ? 9.909 8.310 0.562 1.00 85.62 98 PRO A CA 1
ATOM 793 C C . PRO A 1 98 ? 9.157 7.013 0.853 1.00 85.62 98 PRO A C 1
ATOM 795 O O . PRO A 1 98 ? 9.264 6.039 0.105 1.00 85.62 98 PRO A O 1
ATOM 798 N N . HIS A 1 99 ? 8.417 6.974 1.954 1.00 89.94 99 HIS A N 1
ATOM 799 C CA . HIS A 1 99 ? 7.613 5.813 2.305 1.00 89.94 99 HIS A CA 1
ATOM 800 C C . HIS A 1 99 ? 6.337 6.215 3.037 1.00 89.94 99 HIS A C 1
ATOM 802 O O . HIS A 1 99 ? 6.285 7.218 3.743 1.00 89.94 99 HIS A O 1
ATOM 808 N N . VAL A 1 100 ? 5.296 5.407 2.866 1.00 91.31 100 VAL A N 1
ATOM 809 C CA . VAL A 1 100 ? 4.007 5.586 3.535 1.00 91.31 100 VAL A CA 1
ATOM 810 C C . VAL A 1 100 ? 3.824 4.480 4.559 1.00 91.31 100 VAL A C 1
ATOM 812 O O . VAL A 1 100 ? 3.886 3.294 4.227 1.00 91.31 100 VAL A O 1
ATOM 815 N N . HIS A 1 101 ? 3.587 4.872 5.805 1.00 91.44 101 HIS A N 1
ATOM 816 C CA . HIS A 1 101 ? 3.130 3.985 6.866 1.00 91.44 101 HIS A CA 1
ATOM 817 C C . HIS A 1 101 ? 1.619 3.861 6.793 1.00 91.44 101 HIS A C 1
ATOM 819 O O . HIS A 1 101 ? 0.918 4.863 6.738 1.00 91.44 101 HIS A O 1
ATOM 825 N N . VAL A 1 102 ? 1.121 2.635 6.840 1.00 91.12 102 VAL A N 1
ATOM 826 C CA . VAL A 1 102 ? -0.304 2.332 6.940 1.00 91.12 102 VAL A CA 1
ATOM 827 C C . VAL A 1 102 ? -0.534 1.633 8.258 1.00 91.12 102 VAL A C 1
ATOM 829 O O . VAL A 1 102 ? -0.033 0.528 8.470 1.00 91.12 102 VAL A O 1
ATOM 832 N N . VAL A 1 103 ? -1.291 2.268 9.141 1.00 90.25 103 VAL A N 1
ATOM 833 C CA . VAL A 1 103 ? -1.829 1.625 10.335 1.00 90.25 103 VAL A CA 1
ATOM 834 C C . VAL A 1 103 ? -3.182 1.055 9.944 1.00 90.25 103 VAL A C 1
ATOM 836 O O . VAL A 1 103 ? -4.154 1.787 9.789 1.00 90.25 103 VAL A O 1
ATOM 839 N N . PHE A 1 104 ? -3.226 -0.254 9.729 1.00 89.75 104 PHE A N 1
ATOM 840 C CA . PHE A 1 104 ? -4.417 -0.975 9.303 1.00 89.75 104 PHE A CA 1
ATOM 841 C C . PHE A 1 104 ? -5.122 -1.592 10.508 1.00 89.75 104 PHE A C 1
ATOM 843 O O . PHE A 1 104 ? -4.490 -2.293 11.305 1.00 89.75 104 PHE A O 1
ATOM 850 N N . ARG A 1 105 ? -6.427 -1.359 10.644 1.00 87.00 105 ARG A N 1
ATOM 851 C CA . ARG A 1 105 ? -7.247 -2.013 11.664 1.00 87.00 105 ARG A CA 1
ATOM 852 C C . ARG A 1 105 ? -7.580 -3.429 11.200 1.00 87.00 105 ARG A C 1
ATOM 854 O O . ARG A 1 105 ? -8.060 -3.615 10.091 1.00 87.00 105 ARG A O 1
ATOM 861 N N . ILE A 1 106 ? -7.304 -4.438 12.032 1.00 85.00 106 ILE A N 1
ATOM 862 C CA . ILE A 1 106 ? -7.469 -5.849 11.632 1.00 85.00 106 ILE A CA 1
ATOM 863 C C . ILE A 1 106 ? -8.942 -6.248 11.523 1.00 85.00 106 ILE A C 1
ATOM 865 O O . ILE A 1 106 ? -9.273 -7.074 10.678 1.00 85.00 106 ILE A O 1
ATOM 869 N N . ARG A 1 107 ? -9.812 -5.716 12.387 1.00 83.06 107 ARG A N 1
ATOM 870 C CA . ARG A 1 107 ? -11.262 -5.912 12.271 1.00 83.06 107 ARG A CA 1
ATOM 871 C C . ARG A 1 107 ? -11.859 -4.844 11.364 1.00 83.06 107 ARG A C 1
ATOM 873 O O . ARG A 1 107 ? -11.525 -3.668 11.523 1.00 83.06 107 ARG A O 1
ATOM 880 N N . ASP A 1 108 ? -12.746 -5.244 10.465 1.00 84.31 108 ASP A N 1
ATOM 881 C CA . ASP A 1 108 ? -13.577 -4.303 9.717 1.00 84.31 108 ASP A CA 1
ATOM 882 C C . ASP A 1 108 ? -14.651 -3.654 10.607 1.00 84.31 108 ASP A C 1
ATOM 884 O O . ASP A 1 108 ? -14.655 -3.818 11.835 1.00 84.31 108 ASP A O 1
ATOM 888 N N . ASN A 1 109 ? -15.524 -2.861 9.985 1.00 81.44 109 ASN A N 1
ATOM 889 C CA . ASN A 1 109 ? -16.650 -2.224 10.667 1.00 81.44 109 ASN A CA 1
ATOM 890 C C . ASN A 1 109 ? -17.718 -3.233 11.132 1.00 81.44 109 ASN A C 1
ATOM 892 O O . ASN A 1 109 ? -18.464 -2.922 12.052 1.00 81.44 109 ASN A O 1
ATOM 896 N N . ASP A 1 110 ? -17.761 -4.436 10.548 1.00 80.31 110 ASP A N 1
ATOM 897 C CA . ASP A 1 110 ? -18.696 -5.511 10.915 1.00 80.31 110 ASP A CA 1
ATOM 898 C C . ASP A 1 110 ? -18.098 -6.477 11.960 1.00 80.31 110 ASP A C 1
ATOM 900 O O . ASP A 1 110 ? -18.705 -7.486 12.323 1.00 80.31 110 ASP A O 1
ATOM 904 N N . GLY A 1 111 ? -16.876 -6.210 12.437 1.00 74.81 111 GLY A N 1
ATOM 905 C CA . GLY A 1 111 ? -16.169 -7.035 13.418 1.00 74.81 111 GLY A CA 1
ATOM 906 C C . GLY A 1 111 ? -15.452 -8.260 12.835 1.00 74.81 111 GLY A C 1
ATOM 907 O O . GLY A 1 111 ? -14.822 -9.020 13.581 1.00 74.81 111 GLY A O 1
ATOM 908 N N . LYS A 1 112 ? -15.461 -8.459 11.513 1.00 81.44 112 LYS A N 1
ATOM 909 C CA . LYS A 1 112 ? -14.748 -9.555 10.849 1.00 81.44 112 LYS A CA 1
ATOM 910 C C . LYS A 1 112 ? -13.251 -9.261 10.802 1.00 81.44 112 LYS A C 1
ATOM 912 O O . LYS A 1 112 ? -12.805 -8.205 10.362 1.00 81.44 112 LYS A O 1
ATOM 917 N N . ARG A 1 113 ? -12.439 -10.234 11.225 1.00 81.12 113 ARG A N 1
ATOM 918 C CA . ARG A 1 113 ? -10.971 -10.128 11.178 1.00 81.12 113 ARG A CA 1
ATOM 919 C C . ARG A 1 113 ? -10.433 -10.392 9.772 1.00 81.12 113 ARG A C 1
ATOM 921 O O . ARG A 1 113 ? -10.657 -11.468 9.216 1.00 81.12 113 ARG A O 1
ATOM 928 N N . ALA A 1 114 ? -9.636 -9.466 9.250 1.00 83.81 114 ALA A N 1
ATOM 929 C CA . ALA A 1 114 ? -8.754 -9.712 8.119 1.00 83.81 114 ALA A CA 1
ATOM 930 C C . ALA A 1 114 ? -7.550 -10.570 8.530 1.00 83.81 114 ALA A C 1
ATOM 932 O O . AL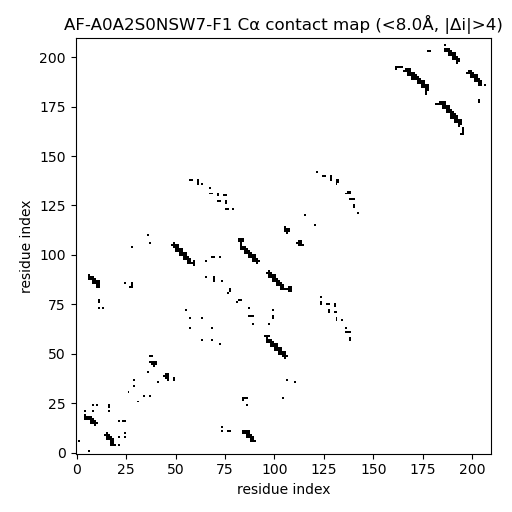A A 1 114 ? -6.841 -10.282 9.496 1.00 83.81 114 ALA A O 1
ATOM 933 N N . ASP A 1 115 ? -7.287 -11.611 7.744 1.00 83.69 115 ASP A N 1
ATOM 934 C CA . ASP A 1 115 ? -6.094 -12.447 7.863 1.00 83.69 115 ASP A CA 1
ATOM 935 C C . ASP A 1 115 ? -5.115 -12.090 6.737 1.00 83.69 115 ASP A C 1
ATOM 937 O O . ASP A 1 115 ? -5.222 -12.596 5.621 1.00 83.69 115 ASP A O 1
ATOM 941 N N . ILE A 1 116 ? -4.183 -11.171 7.013 1.00 85.38 116 ILE A N 1
ATOM 942 C CA . ILE A 1 116 ? -3.202 -10.705 6.024 1.00 85.38 116 ILE A CA 1
ATOM 943 C C . ILE A 1 116 ? -2.121 -11.771 5.840 1.00 85.38 116 ILE A C 1
ATOM 945 O O . ILE A 1 116 ? -1.135 -11.828 6.585 1.00 85.38 116 ILE A O 1
ATOM 949 N N . ARG A 1 117 ? -2.275 -12.606 4.809 1.00 87.56 117 ARG A N 1
ATOM 950 C CA . ARG A 1 117 ? -1.313 -13.661 4.476 1.00 87.56 117 ARG A CA 1
ATOM 951 C C . ARG A 1 117 ? -0.284 -13.183 3.456 1.00 87.56 117 ARG A C 1
ATOM 953 O O . ARG A 1 117 ? -0.387 -12.127 2.835 1.00 87.56 117 ARG A O 1
ATOM 960 N N . LYS A 1 118 ? 0.721 -14.030 3.203 1.00 86.19 118 LYS A N 1
ATOM 961 C CA . LYS A 1 118 ? 1.736 -13.790 2.159 1.00 86.19 118 LYS A CA 1
ATOM 962 C C . LYS A 1 118 ? 1.124 -13.565 0.770 1.00 86.19 118 LYS A C 1
ATOM 964 O O . LYS A 1 118 ? 1.706 -12.829 -0.019 1.00 86.19 118 LYS A O 1
ATOM 969 N N . LYS A 1 119 ? -0.011 -14.207 0.464 1.00 87.50 119 LYS A N 1
ATOM 970 C CA . LYS A 1 119 ? -0.735 -14.016 -0.802 1.00 87.50 119 LYS A CA 1
ATOM 971 C C . LYS A 1 119 ? -1.286 -12.590 -0.898 1.00 87.50 119 LYS A C 1
ATOM 973 O O . LYS A 1 119 ? -1.019 -11.919 -1.888 1.00 87.50 119 LYS A O 1
ATOM 978 N N . ASP A 1 120 ? -1.924 -12.099 0.160 1.00 90.25 120 ASP A N 1
ATOM 979 C CA . ASP A 1 120 ? -2.483 -10.745 0.196 1.00 90.25 120 ASP A CA 1
ATOM 980 C C . ASP A 1 120 ? -1.399 -9.678 0.068 1.00 90.25 120 ASP A C 1
ATOM 982 O O . ASP A 1 120 ? -1.560 -8.737 -0.698 1.00 90.25 120 ASP A O 1
ATOM 986 N N . LEU A 1 121 ? -0.242 -9.860 0.714 1.00 90.00 121 LEU A N 1
ATOM 987 C CA . LEU A 1 121 ? 0.894 -8.943 0.550 1.00 90.00 121 LEU A CA 1
ATOM 988 C C . LEU A 1 121 ? 1.391 -8.864 -0.905 1.00 90.00 121 LEU A C 1
ATOM 990 O O . LEU A 1 121 ? 1.843 -7.807 -1.344 1.00 90.00 121 LEU A O 1
ATOM 994 N N . ARG A 1 122 ? 1.308 -9.961 -1.672 1.00 89.88 122 ARG A N 1
ATOM 995 C CA . ARG A 1 122 ? 1.666 -9.960 -3.102 1.00 89.88 122 ARG A CA 1
ATOM 996 C C . ARG A 1 122 ? 0.637 -9.221 -3.943 1.00 89.88 122 ARG A C 1
ATOM 998 O O . ARG A 1 122 ? 1.025 -8.479 -4.843 1.00 89.88 122 ARG A O 1
ATOM 1005 N N . GLU A 1 123 ? -0.643 -9.417 -3.657 1.00 91.38 123 GLU A N 1
ATOM 1006 C CA . GLU A 1 123 ? -1.732 -8.719 -4.343 1.00 91.38 123 GLU A CA 1
ATOM 1007 C C . GLU A 1 123 ? -1.674 -7.219 -4.056 1.00 91.38 123 GLU A C 1
ATOM 1009 O O . GLU A 1 123 ? -1.671 -6.429 -4.991 1.00 91.38 123 GLU A O 1
ATOM 1014 N N . ILE A 1 124 ? -1.474 -6.830 -2.795 1.00 93.56 124 ILE A N 1
ATOM 1015 C CA . ILE A 1 124 ? -1.274 -5.435 -2.381 1.00 93.56 124 ILE A CA 1
ATOM 1016 C C . ILE A 1 124 ? -0.059 -4.824 -3.094 1.00 93.56 124 ILE A C 1
ATOM 1018 O O . ILE A 1 124 ? -0.153 -3.730 -3.641 1.00 93.56 124 ILE A O 1
ATOM 1022 N N . ARG A 1 125 ? 1.078 -5.534 -3.157 1.00 92.50 125 ARG A N 1
ATOM 1023 C CA . ARG A 1 125 ? 2.273 -5.064 -3.885 1.00 92.50 125 ARG A CA 1
ATOM 1024 C C . ARG A 1 125 ? 2.010 -4.884 -5.383 1.00 92.50 125 ARG A C 1
ATOM 1026 O O . ARG A 1 125 ? 2.568 -3.973 -5.989 1.00 92.50 125 ARG A O 1
ATOM 1033 N N . THR A 1 126 ? 1.204 -5.762 -5.974 1.00 92.31 126 THR A N 1
ATOM 1034 C CA . THR A 1 126 ? 0.866 -5.715 -7.403 1.00 92.31 126 THR A CA 1
ATOM 1035 C C . THR A 1 126 ? -0.098 -4.565 -7.686 1.00 92.31 126 THR A C 1
ATOM 1037 O O . THR A 1 126 ? 0.224 -3.725 -8.517 1.00 92.31 126 THR A O 1
ATOM 1040 N N . GLY A 1 127 ? -1.183 -4.445 -6.915 1.00 93.81 127 GLY A N 1
ATOM 1041 C CA . GLY A 1 127 ? -2.140 -3.343 -7.029 1.00 93.81 127 GLY A CA 1
ATOM 1042 C C . GLY A 1 127 ? -1.492 -1.979 -6.799 1.00 93.81 127 GLY A C 1
ATOM 1043 O O . GLY A 1 127 ? -1.691 -1.066 -7.589 1.00 93.81 127 GLY A O 1
ATOM 1044 N N . PHE A 1 128 ? -0.602 -1.862 -5.810 1.00 94.12 128 PHE A N 1
ATOM 1045 C CA . PHE A 1 128 ? 0.163 -0.633 -5.586 1.00 94.12 128 PHE A CA 1
ATOM 1046 C C . PHE A 1 128 ? 1.021 -0.242 -6.796 1.00 94.12 128 PHE A C 1
ATOM 1048 O O . PHE A 1 128 ? 1.086 0.924 -7.180 1.00 94.12 128 PHE A O 1
ATOM 1055 N N . CYS A 1 129 ? 1.670 -1.223 -7.425 1.00 93.31 129 CYS A N 1
ATOM 1056 C CA . CYS A 1 129 ? 2.443 -0.993 -8.638 1.00 93.31 129 CYS A CA 1
ATOM 1057 C C . CYS A 1 129 ? 1.554 -0.581 -9.820 1.00 93.31 129 CYS A C 1
ATOM 1059 O O . CYS A 1 129 ? 1.977 0.240 -10.628 1.00 93.31 129 CYS A O 1
ATOM 1061 N N . GLU A 1 130 ? 0.356 -1.149 -9.943 1.00 93.25 130 GLU A N 1
ATOM 1062 C CA . GLU A 1 130 ? -0.609 -0.792 -10.987 1.00 93.25 130 GLU A CA 1
ATOM 1063 C C . GLU A 1 130 ? -1.140 0.633 -10.804 1.00 93.25 130 GLU A C 1
ATOM 1065 O O . GLU A 1 130 ? -1.163 1.389 -11.772 1.00 93.25 130 GLU A O 1
ATOM 1070 N N . GLU A 1 131 ? -1.473 1.041 -9.575 1.00 94.25 131 GLU A N 1
ATOM 1071 C CA . GLU A 1 131 ? -1.882 2.421 -9.267 1.00 94.25 131 GLU A CA 1
ATOM 1072 C C . GLU A 1 131 ? -0.803 3.440 -9.646 1.00 94.25 131 GLU A C 1
ATOM 1074 O O . GLU A 1 131 ? -1.090 4.448 -10.293 1.00 94.25 131 GLU A O 1
ATOM 1079 N N . LEU A 1 132 ? 0.458 3.152 -9.315 1.00 92.94 132 LEU A N 1
ATOM 1080 C CA . LEU A 1 132 ? 1.579 4.012 -9.692 1.00 92.94 132 LEU A CA 1
ATOM 1081 C C . LEU A 1 132 ? 1.790 4.066 -11.213 1.00 92.94 132 LEU A C 1
ATOM 1083 O O . LEU A 1 132 ? 2.035 5.141 -11.758 1.00 92.94 132 LEU A O 1
ATOM 1087 N N . LYS A 1 133 ? 1.645 2.938 -11.916 1.00 92.31 133 LYS A N 1
ATOM 1088 C CA . LYS A 1 133 ? 1.724 2.908 -13.385 1.00 92.31 133 LYS A CA 1
ATOM 1089 C C . LYS A 1 133 ? 0.613 3.714 -14.044 1.00 92.31 133 LYS A C 1
ATOM 1091 O O . LYS A 1 133 ? 0.883 4.430 -15.002 1.00 92.31 133 LYS A O 1
ATOM 1096 N N . MET A 1 134 ? -0.615 3.636 -13.528 1.00 92.12 134 MET A N 1
ATOM 1097 C CA . MET A 1 134 ? -1.742 4.434 -14.031 1.00 92.12 134 MET A CA 1
ATOM 1098 C C . MET A 1 134 ? -1.496 5.940 -13.885 1.00 92.12 134 MET A C 1
ATOM 1100 O O . MET A 1 134 ? -2.008 6.724 -14.676 1.00 92.12 134 MET A O 1
ATOM 1104 N N . LYS A 1 135 ? -0.674 6.342 -12.911 1.00 90.44 135 LYS A N 1
ATOM 1105 C CA . LYS A 1 135 ? -0.222 7.727 -12.717 1.00 90.44 135 LYS A CA 1
ATOM 1106 C C . LYS A 1 135 ? 1.015 8.105 -13.545 1.00 90.44 135 LYS A C 1
ATOM 1108 O O . LYS A 1 135 ? 1.492 9.229 -13.435 1.00 90.44 135 LYS A O 1
ATOM 1113 N N . GLY A 1 136 ? 1.529 7.194 -14.374 1.00 90.69 136 GLY A N 1
ATOM 1114 C CA . GLY A 1 136 ? 2.659 7.438 -15.275 1.00 90.69 136 GLY A CA 1
ATOM 1115 C C . GLY A 1 136 ? 4.042 7.135 -14.691 1.00 90.69 136 GLY A C 1
ATOM 1116 O O . GLY A 1 136 ? 5.042 7.481 -15.314 1.00 90.69 136 GLY A O 1
ATOM 1117 N N . TYR A 1 137 ? 4.134 6.490 -13.524 1.00 90.94 137 TYR A N 1
ATOM 1118 C CA . TYR A 1 137 ? 5.422 6.122 -12.930 1.00 90.94 137 TYR A CA 1
ATOM 1119 C C . TYR A 1 137 ? 5.920 4.766 -13.452 1.00 90.94 137 TYR A C 1
ATOM 1121 O O . TYR A 1 137 ? 5.194 3.768 -13.416 1.00 90.94 137 TYR A O 1
ATOM 1129 N N . ASP A 1 138 ? 7.187 4.704 -13.874 1.00 88.44 138 ASP A N 1
ATOM 1130 C CA . ASP A 1 138 ? 7.829 3.451 -14.283 1.00 88.44 138 ASP A CA 1
ATOM 1131 C C . ASP A 1 138 ? 8.267 2.639 -13.056 1.00 88.44 138 ASP A C 1
ATOM 1133 O O . ASP A 1 138 ? 9.339 2.827 -12.474 1.00 88.44 138 ASP A O 1
ATOM 1137 N N . VAL A 1 139 ? 7.378 1.750 -12.616 1.00 87.44 139 VAL A N 1
ATOM 1138 C CA . VAL A 1 139 ? 7.606 0.858 -11.479 1.00 87.4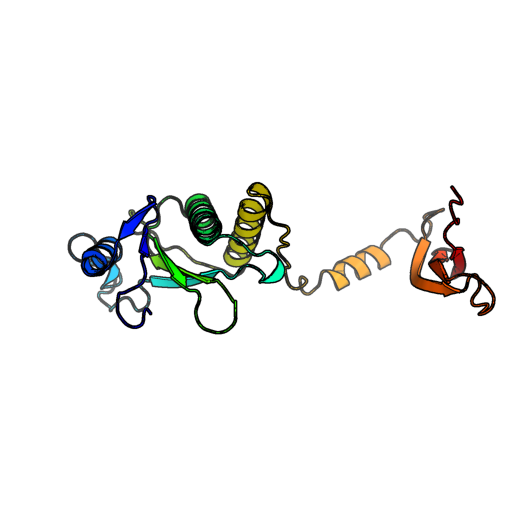4 139 VAL A CA 1
ATOM 1139 C C . VAL A 1 139 ? 7.265 -0.583 -11.835 1.00 87.44 139 VAL A C 1
ATOM 1141 O O . VAL A 1 139 ? 6.385 -0.863 -12.649 1.00 87.44 139 VAL A O 1
ATOM 1144 N N . LYS A 1 140 ? 7.939 -1.541 -11.190 1.00 87.19 140 LYS A N 1
ATOM 1145 C CA . LYS A 1 140 ? 7.688 -2.974 -11.392 1.00 87.19 140 LYS A CA 1
ATOM 1146 C C . LYS A 1 140 ? 7.588 -3.722 -10.068 1.00 87.19 140 LYS A C 1
ATOM 1148 O O . LYS A 1 140 ? 8.546 -3.786 -9.298 1.00 87.19 140 LYS A O 1
ATOM 1153 N N . ALA A 1 141 ? 6.450 -4.375 -9.841 1.00 84.75 141 ALA A N 1
ATOM 1154 C CA . ALA A 1 141 ? 6.280 -5.324 -8.750 1.00 84.75 141 ALA A CA 1
ATOM 1155 C C . ALA A 1 141 ? 7.079 -6.602 -9.041 1.00 84.75 141 ALA A C 1
ATOM 1157 O O . ALA A 1 141 ? 6.679 -7.452 -9.834 1.00 84.75 141 ALA A O 1
ATOM 1158 N N . THR A 1 142 ? 8.232 -6.744 -8.394 1.00 77.25 142 THR A N 1
ATOM 1159 C CA . THR A 1 142 ? 8.999 -7.992 -8.403 1.00 77.25 142 THR A CA 1
ATOM 1160 C C . THR A 1 142 ? 8.527 -8.904 -7.274 1.00 77.25 142 THR A C 1
ATOM 1162 O O . THR A 1 142 ? 8.439 -8.486 -6.116 1.00 77.25 142 THR A O 1
ATOM 1165 N N . HIS A 1 143 ? 8.239 -10.162 -7.611 1.00 74.00 143 HIS A N 1
ATOM 1166 C CA . HIS A 1 143 ? 7.982 -11.235 -6.652 1.00 74.00 143 HIS A CA 1
ATOM 1167 C C . HIS A 1 143 ? 9.188 -12.172 -6.667 1.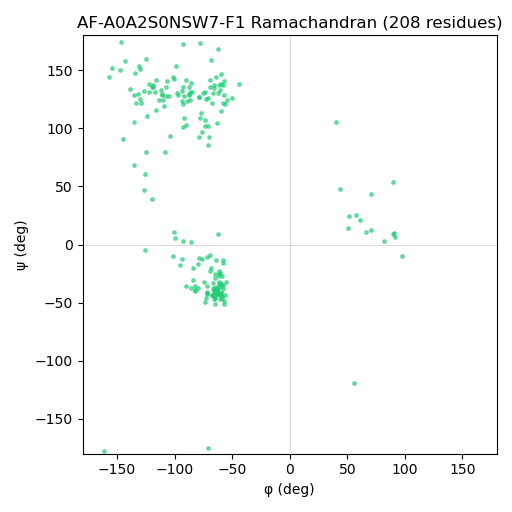00 74.00 143 HIS A C 1
ATOM 1169 O O . HIS A 1 143 ? 9.610 -12.613 -7.735 1.00 74.00 143 HIS A O 1
ATOM 1175 N N . LYS A 1 144 ? 9.767 -12.476 -5.498 1.00 66.31 144 LYS A N 1
ATOM 1176 C CA . LYS A 1 144 ? 10.831 -13.490 -5.399 1.00 66.31 144 LYS A CA 1
ATOM 1177 C C . LYS A 1 144 ? 10.263 -14.809 -5.951 1.00 66.31 144 LYS A C 1
ATOM 1179 O O . LYS A 1 144 ? 9.154 -15.178 -5.557 1.00 66.31 144 LYS A O 1
ATOM 1184 N N . GLN A 1 145 ? 10.975 -15.444 -6.890 1.00 56.81 145 GLN A N 1
ATOM 1185 C CA . GLN A 1 145 ? 10.500 -16.605 -7.662 1.00 56.81 145 GLN A CA 1
ATOM 1186 C C . GLN A 1 145 ? 9.788 -17.639 -6.775 1.00 56.81 145 GLN A C 1
ATOM 1188 O O . GLN A 1 145 ? 10.242 -17.937 -5.667 1.00 56.81 145 GLN A O 1
ATOM 1193 N N . GLN A 1 146 ? 8.675 -18.198 -7.264 1.00 57.62 146 GLN A N 1
ATOM 1194 C CA . GLN A 1 146 ? 8.045 -19.347 -6.618 1.00 57.62 146 GLN A CA 1
ATOM 1195 C C . GLN A 1 146 ? 9.056 -20.492 -6.541 1.00 57.62 146 GLN A C 1
ATOM 1197 O O . GLN A 1 146 ? 9.574 -20.948 -7.562 1.00 57.62 146 GLN A O 1
ATOM 1202 N N . HIS A 1 147 ? 9.321 -20.959 -5.323 1.00 52.78 147 HIS A N 1
ATOM 1203 C CA . HIS A 1 147 ? 10.083 -22.177 -5.097 1.00 52.78 147 HIS A CA 1
ATOM 1204 C C . HIS A 1 147 ? 9.386 -23.314 -5.860 1.00 52.78 147 HIS A C 1
ATOM 1206 O O . HIS A 1 147 ? 8.199 -23.549 -5.649 1.00 52.78 147 HIS A O 1
ATOM 1212 N N . GLY A 1 148 ? 10.091 -23.953 -6.794 1.00 55.47 148 GLY A N 1
ATOM 1213 C CA . GLY A 1 148 ? 9.532 -25.013 -7.638 1.00 55.47 148 GLY A CA 1
ATOM 1214 C C . GLY A 1 148 ? 9.058 -24.589 -9.031 1.00 55.47 148 GLY A C 1
ATOM 1215 O O . GLY A 1 148 ? 8.875 -25.474 -9.854 1.00 55.47 148 GLY A O 1
ATOM 1216 N N . LEU A 1 149 ? 8.962 -23.294 -9.377 1.00 58.59 149 LEU A N 1
ATOM 1217 C CA . LEU A 1 149 ? 8.660 -22.899 -10.767 1.00 58.59 149 LEU A CA 1
ATOM 1218 C C . LEU A 1 149 ? 9.766 -23.378 -11.718 1.00 58.59 149 LEU A C 1
ATOM 1220 O O . LEU A 1 149 ? 9.479 -23.991 -12.740 1.00 58.59 149 LEU A O 1
ATOM 1224 N N . ASN A 1 150 ? 11.030 -23.226 -11.314 1.00 59.12 150 ASN A N 1
ATOM 1225 C CA . ASN A 1 150 ? 12.169 -23.782 -12.048 1.00 59.12 150 ASN A CA 1
ATOM 1226 C C . ASN A 1 150 ? 12.103 -25.312 -12.144 1.00 59.12 150 ASN A C 1
ATOM 1228 O O . ASN A 1 150 ? 12.546 -25.867 -13.140 1.00 59.12 150 ASN A O 1
ATOM 1232 N N . GLN A 1 151 ? 11.544 -25.991 -11.136 1.00 64.06 151 GLN A N 1
ATOM 1233 C CA . GLN A 1 151 ? 11.368 -27.442 -11.160 1.00 64.06 151 GLN A CA 1
ATOM 1234 C C . GLN A 1 151 ? 10.243 -27.829 -12.124 1.00 64.06 151 GLN A C 1
ATOM 1236 O O . GLN A 1 151 ? 10.476 -28.638 -13.001 1.00 64.06 151 GLN A O 1
ATOM 1241 N N . SER A 1 152 ? 9.091 -27.156 -12.075 1.00 65.56 152 SER A N 1
ATOM 1242 C CA . SER A 1 152 ? 7.980 -27.376 -13.009 1.00 65.56 152 SER A CA 1
ATOM 1243 C C . SER A 1 152 ? 8.340 -27.052 -14.462 1.00 65.56 152 SER A C 1
ATOM 1245 O O . SER A 1 152 ? 7.931 -27.776 -15.359 1.00 65.56 152 SER A O 1
ATOM 1247 N N . ILE A 1 153 ? 9.158 -26.018 -14.705 1.00 64.25 153 ILE A N 1
ATOM 1248 C CA . ILE A 1 153 ? 9.694 -25.702 -16.035 1.00 64.25 153 ILE A CA 1
ATOM 1249 C C . ILE A 1 153 ? 10.667 -26.798 -16.475 1.00 64.25 153 ILE A C 1
ATOM 1251 O O . ILE A 1 153 ? 10.585 -27.253 -17.611 1.00 64.25 153 ILE A O 1
ATOM 1255 N N . LYS A 1 154 ? 11.550 -27.273 -15.585 1.00 65.69 154 LYS A N 1
ATOM 1256 C CA . LYS A 1 154 ? 12.445 -28.407 -15.870 1.00 65.69 154 LYS A CA 1
ATOM 1257 C C . LYS A 1 154 ? 11.674 -29.699 -16.137 1.00 65.69 154 LYS A C 1
ATOM 1259 O O . LYS A 1 154 ? 12.038 -30.433 -17.047 1.00 65.69 154 LYS A O 1
ATOM 1264 N N . ASP A 1 155 ? 10.616 -29.966 -15.383 1.00 69.88 155 ASP A N 1
ATOM 1265 C CA . ASP A 1 155 ? 9.798 -31.169 -15.503 1.00 69.88 155 ASP A CA 1
ATOM 1266 C C . ASP A 1 155 ? 8.948 -31.120 -16.776 1.00 69.88 155 ASP A C 1
ATOM 1268 O O . ASP A 1 155 ? 8.925 -32.098 -17.518 1.00 69.88 155 ASP A O 1
ATOM 1272 N N . ALA A 1 156 ? 8.349 -29.968 -17.099 1.00 65.06 156 ALA A N 1
ATOM 1273 C CA . ALA A 1 156 ? 7.672 -29.724 -18.373 1.00 65.06 156 ALA A CA 1
ATOM 1274 C C . ALA A 1 156 ? 8.640 -29.821 -19.562 1.00 65.06 156 ALA A C 1
ATOM 1276 O O . ALA A 1 156 ? 8.299 -30.397 -20.588 1.00 65.06 156 ALA A O 1
ATOM 1277 N N . HIS A 1 157 ? 9.875 -29.333 -19.422 1.00 62.66 157 HIS A N 1
ATOM 1278 C CA . HIS A 1 157 ? 10.922 -29.506 -20.432 1.00 62.66 157 HIS A CA 1
ATOM 1279 C C . HIS A 1 157 ? 11.354 -30.976 -20.574 1.00 62.66 157 HIS A C 1
ATOM 1281 O O . HIS A 1 157 ? 11.692 -31.430 -21.665 1.00 62.66 157 HIS A O 1
ATOM 1287 N N . LYS A 1 158 ? 11.334 -31.750 -19.483 1.00 64.81 158 LYS A N 1
ATOM 1288 C CA . LYS A 1 158 ? 11.689 -33.177 -19.476 1.00 64.81 158 LYS A CA 1
ATOM 1289 C C . LYS A 1 158 ? 10.595 -34.056 -20.092 1.00 64.81 158 LYS A C 1
ATOM 1291 O O . LYS A 1 158 ? 10.924 -35.081 -20.689 1.00 64.81 158 LYS A O 1
ATOM 1296 N N . THR A 1 159 ? 9.327 -33.670 -19.944 1.00 67.25 159 THR A N 1
ATOM 1297 C CA . THR A 1 159 ? 8.153 -34.377 -20.490 1.00 67.25 159 THR A CA 1
ATOM 1298 C C . THR A 1 159 ? 7.701 -33.857 -21.854 1.00 67.25 159 THR A C 1
ATOM 1300 O O . THR A 1 159 ? 6.928 -34.538 -22.529 1.00 67.25 159 THR A O 1
ATOM 1303 N N . ALA A 1 160 ? 8.202 -32.700 -22.300 1.00 59.44 160 ALA A N 1
ATOM 1304 C CA . ALA A 1 160 ? 7.940 -32.176 -23.632 1.00 59.44 160 ALA A CA 1
ATOM 1305 C C . ALA A 1 160 ? 8.390 -33.178 -24.717 1.00 59.44 160 ALA A C 1
ATOM 1307 O O . ALA A 1 160 ? 9.466 -33.781 -24.613 1.00 59.44 160 ALA A O 1
ATOM 1308 N N . PRO A 1 161 ? 7.590 -33.378 -25.781 1.00 61.59 161 PRO A N 1
ATOM 1309 C CA . PRO A 1 161 ? 7.925 -34.318 -26.839 1.00 61.59 161 PRO A CA 1
ATOM 1310 C C . PRO A 1 161 ? 9.252 -33.930 -27.508 1.00 61.59 161 PRO A C 1
ATOM 1312 O O . PRO A 1 161 ? 9.347 -32.928 -28.211 1.00 61.59 161 PRO A O 1
ATOM 1315 N N . LYS A 1 162 ? 10.274 -34.788 -27.360 1.00 55.97 162 LYS A N 1
ATOM 1316 C CA . LYS A 1 162 ? 11.641 -34.646 -27.922 1.00 55.97 162 LYS A CA 1
ATOM 1317 C C . LYS A 1 162 ? 11.716 -34.619 -29.459 1.00 55.97 162 LYS A C 1
ATOM 1319 O O . LYS A 1 162 ? 12.788 -34.759 -30.031 1.00 55.97 162 LYS A O 1
ATOM 1324 N N . ARG A 1 163 ? 10.579 -34.533 -30.148 1.00 52.75 163 ARG A N 1
ATOM 1325 C CA . ARG A 1 163 ? 10.456 -34.483 -31.610 1.00 52.75 163 ARG A CA 1
ATOM 1326 C C . ARG A 1 163 ? 9.634 -33.270 -32.029 1.00 52.75 163 ARG A C 1
ATOM 1328 O O . ARG A 1 163 ? 8.750 -33.360 -32.870 1.00 52.75 163 ARG A O 1
ATOM 1335 N N . GLN A 1 164 ? 9.945 -32.114 -31.464 1.00 55.28 164 GLN A N 1
ATOM 1336 C CA . GLN A 1 164 ? 9.417 -30.853 -31.961 1.00 55.28 164 GLN A CA 1
ATOM 1337 C C . GLN A 1 164 ? 10.436 -30.298 -32.969 1.00 55.28 164 GLN A C 1
ATOM 1339 O O . GLN A 1 164 ? 11.524 -29.841 -32.614 1.00 55.28 164 GLN A O 1
ATOM 1344 N N . LYS A 1 165 ? 10.160 -30.459 -34.272 1.00 51.94 165 LYS A N 1
ATOM 1345 C CA . LYS A 1 165 ? 10.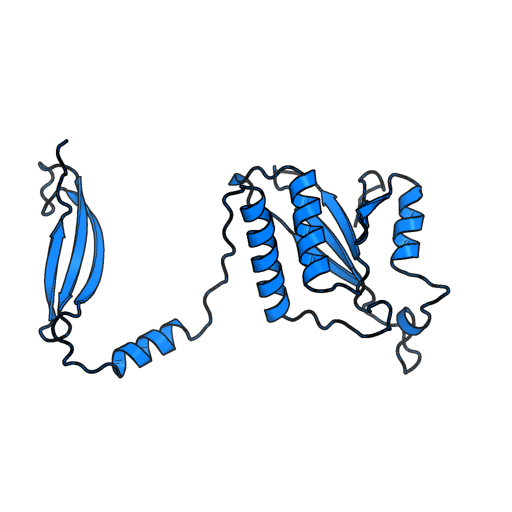971 -29.826 -35.327 1.00 51.94 165 LYS A CA 1
ATOM 1346 C C . LYS A 1 165 ? 10.857 -28.304 -35.156 1.00 51.94 165 LYS A C 1
ATOM 1348 O O . LYS A 1 165 ? 9.751 -27.798 -35.036 1.00 51.94 165 LYS A O 1
ATOM 1353 N N . GLY A 1 166 ? 11.987 -27.596 -35.147 1.00 59.69 166 GLY A N 1
ATOM 1354 C CA . GLY A 1 166 ? 12.017 -26.128 -35.068 1.00 59.69 166 GLY A CA 1
ATOM 1355 C C . GLY A 1 166 ? 12.062 -25.527 -33.658 1.00 59.69 166 GLY A C 1
ATOM 1356 O O . GLY A 1 166 ? 11.955 -24.312 -33.540 1.00 59.69 166 GLY A O 1
ATOM 1357 N N . VAL A 1 167 ? 12.247 -26.329 -32.602 1.00 64.56 167 VAL A N 1
ATOM 1358 C CA . VAL A 1 167 ? 12.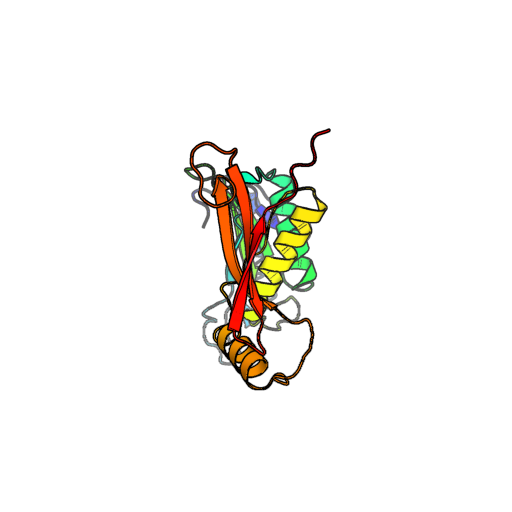442 -25.810 -31.236 1.00 64.56 167 VAL A CA 1
ATOM 1359 C C . VAL A 1 167 ? 13.932 -25.760 -30.892 1.00 64.56 167 VAL A C 1
ATOM 1361 O O . VAL A 1 167 ? 14.669 -26.734 -31.089 1.00 64.56 167 VAL A O 1
ATOM 1364 N N . TYR A 1 168 ? 14.362 -24.608 -30.382 1.00 74.38 168 TYR A N 1
ATOM 1365 C CA . TYR A 1 168 ? 15.742 -24.307 -30.022 1.00 74.38 168 TYR A CA 1
ATOM 1366 C C . TYR A 1 168 ? 15.824 -23.910 -28.547 1.00 74.38 168 TYR A C 1
ATOM 1368 O O . TYR A 1 168 ? 14.988 -23.154 -28.057 1.00 74.38 168 TYR A O 1
ATOM 1376 N N . GLU A 1 169 ? 16.844 -24.402 -27.855 1.00 78.25 169 GLU A N 1
ATOM 1377 C CA . GLU A 1 169 ? 17.227 -23.954 -26.519 1.00 78.25 169 GLU A CA 1
ATOM 1378 C C . GLU A 1 169 ? 18.185 -22.766 -26.654 1.00 78.25 169 GLU A C 1
ATOM 1380 O O . GLU A 1 169 ? 19.172 -22.839 -27.389 1.00 78.25 169 GLU A O 1
ATOM 1385 N N . VAL A 1 170 ? 17.898 -21.660 -25.968 1.00 83.81 170 VAL A N 1
ATOM 1386 C CA . VAL A 1 170 ? 18.827 -20.527 -25.886 1.00 83.81 170 VAL A CA 1
ATOM 1387 C C . VAL A 1 170 ? 19.913 -20.888 -24.875 1.00 83.81 170 VAL A C 1
ATOM 1389 O O . VAL A 1 170 ? 19.639 -20.961 -23.681 1.00 83.81 170 VAL A O 1
ATOM 1392 N N . VAL A 1 171 ? 21.132 -21.131 -25.358 1.00 85.62 171 VAL A N 1
ATOM 1393 C CA . VAL A 1 171 ? 22.276 -21.541 -24.523 1.00 85.62 171 VAL A CA 1
ATOM 1394 C C . VAL A 1 171 ? 22.990 -20.333 -23.936 1.00 85.62 171 VAL A C 1
ATOM 1396 O O . VAL A 1 171 ? 23.467 -20.379 -22.807 1.00 85.62 171 VAL A O 1
ATOM 1399 N N . ASP A 1 172 ? 23.085 -19.258 -24.714 1.00 81.44 172 ASP A N 1
ATOM 1400 C CA . ASP A 1 172 ? 23.878 -18.087 -24.363 1.00 81.44 172 ASP A CA 1
ATOM 1401 C C . ASP A 1 172 ? 23.364 -16.858 -25.119 1.00 81.44 172 ASP A C 1
ATOM 1403 O O . ASP A 1 172 ? 22.947 -16.954 -26.278 1.00 81.44 172 ASP A O 1
ATOM 1407 N N . VAL A 1 173 ? 23.403 -15.703 -24.466 1.00 87.25 173 VAL A N 1
ATOM 1408 C CA . VAL A 1 173 ? 23.038 -14.404 -25.038 1.00 87.25 173 VAL A CA 1
ATOM 1409 C C . VAL A 1 173 ? 24.042 -13.371 -24.560 1.00 87.25 173 VAL A C 1
ATOM 1411 O O . VAL A 1 173 ? 24.356 -13.308 -23.373 1.00 87.25 173 VAL A O 1
ATOM 1414 N N . GLY A 1 174 ? 24.545 -12.544 -25.471 1.00 86.56 174 GLY A N 1
ATOM 1415 C CA . GLY A 1 174 ? 25.615 -11.618 -25.125 1.00 86.56 174 GLY A CA 1
ATOM 1416 C C . GLY A 1 174 ? 25.779 -10.459 -26.093 1.00 86.56 174 GLY A C 1
ATOM 1417 O O . GLY A 1 174 ? 25.012 -10.284 -27.042 1.00 86.56 174 GLY A O 1
ATOM 1418 N N . TYR A 1 175 ? 26.790 -9.645 -25.808 1.00 85.50 175 TYR A N 1
ATOM 1419 C CA . TYR A 1 175 ? 27.207 -8.511 -26.621 1.00 85.50 175 TYR A CA 1
ATOM 1420 C C . TYR A 1 175 ? 28.727 -8.542 -26.741 1.00 85.50 175 TYR A C 1
ATOM 1422 O O . TYR A 1 175 ? 29.437 -8.254 -25.776 1.00 85.50 175 TYR A O 1
ATOM 1430 N N . ASP A 1 176 ? 29.224 -8.930 -27.909 1.00 84.69 176 ASP A N 1
ATOM 1431 C CA . ASP A 1 176 ? 30.660 -9.047 -28.164 1.00 84.69 176 ASP A CA 1
ATOM 1432 C C . ASP A 1 176 ? 30.975 -8.703 -29.623 1.00 84.69 176 ASP A C 1
ATOM 1434 O O . ASP A 1 176 ? 30.077 -8.431 -30.415 1.00 84.69 176 ASP A O 1
ATOM 1438 N N . HIS A 1 177 ? 32.251 -8.657 -29.984 1.00 82.38 177 HIS A N 1
ATOM 1439 C CA . HIS A 1 177 ? 32.692 -8.414 -31.350 1.00 82.38 177 HIS A CA 1
ATOM 1440 C C . HIS A 1 177 ? 32.175 -9.525 -32.263 1.00 82.38 177 HIS A C 1
ATOM 1442 O O . HIS A 1 177 ? 32.212 -10.696 -31.884 1.00 82.38 177 HIS A O 1
ATOM 1448 N N . TYR A 1 178 ? 31.680 -9.168 -33.452 1.00 78.81 178 TYR A N 1
ATOM 1449 C CA . TYR A 1 178 ? 31.108 -10.137 -34.390 1.00 78.81 178 TYR A CA 1
ATOM 1450 C C . TYR A 1 178 ? 32.055 -11.326 -34.610 1.00 78.81 178 TYR A C 1
ATOM 1452 O O . TYR A 1 178 ? 33.218 -11.148 -34.967 1.00 78.81 178 TYR A O 1
ATOM 1460 N N . GLN A 1 179 ? 31.550 -12.544 -34.397 1.00 81.50 179 GLN A N 1
ATOM 1461 C CA . GLN A 1 179 ? 32.324 -13.794 -34.453 1.00 81.50 179 GLN A CA 1
ATOM 1462 C C . GLN A 1 179 ? 33.525 -13.855 -33.483 1.00 81.50 179 GLN A C 1
ATOM 1464 O O . GLN A 1 179 ? 34.460 -14.615 -33.715 1.00 81.50 179 GLN A O 1
ATOM 1469 N N . ASN A 1 180 ? 33.483 -13.101 -32.381 1.00 80.31 180 ASN A N 1
ATOM 1470 C CA . ASN A 1 180 ? 34.551 -12.949 -31.383 1.00 80.31 180 ASN A CA 1
ATOM 1471 C C . ASN A 1 180 ? 35.861 -12.369 -31.950 1.00 80.31 180 ASN A C 1
ATOM 1473 O O . ASN A 1 180 ? 36.933 -12.535 -31.366 1.00 80.31 180 ASN A O 1
ATOM 1477 N N . ASP A 1 181 ? 35.782 -11.677 -33.086 1.00 84.06 181 ASP A N 1
ATOM 1478 C CA . ASP A 1 181 ? 36.919 -11.029 -33.728 1.00 84.06 181 ASP A CA 1
ATOM 1479 C C . ASP A 1 181 ? 37.047 -9.584 -33.238 1.00 84.06 181 ASP A C 1
ATOM 1481 O O . ASP A 1 181 ? 36.249 -8.728 -33.611 1.00 84.06 181 ASP A O 1
ATOM 1485 N N . LYS A 1 182 ? 38.074 -9.296 -32.429 1.00 84.00 182 LYS A N 1
ATOM 1486 C CA . LYS A 1 182 ? 38.300 -7.978 -31.800 1.00 84.00 182 LYS A CA 1
ATOM 1487 C C . LYS A 1 182 ? 38.438 -6.815 -32.791 1.00 84.00 182 LYS A C 1
ATOM 1489 O O . LYS A 1 182 ? 38.357 -5.665 -32.373 1.00 84.00 182 LYS A O 1
ATOM 1494 N N . THR A 1 183 ? 38.663 -7.095 -34.074 1.00 83.50 183 THR A N 1
ATOM 1495 C CA . THR A 1 183 ? 38.740 -6.070 -35.127 1.00 83.50 183 THR A CA 1
ATOM 1496 C C . THR A 1 183 ? 37.364 -5.597 -35.606 1.00 83.50 183 THR A C 1
ATOM 1498 O O . THR A 1 183 ? 37.259 -4.544 -36.232 1.00 83.50 183 THR A O 1
ATOM 1501 N N . LYS A 1 184 ? 36.296 -6.350 -35.312 1.00 84.06 184 LYS A N 1
ATOM 1502 C CA . LYS A 1 184 ? 34.936 -6.094 -35.801 1.00 84.06 184 LYS A CA 1
ATOM 1503 C C . LYS A 1 184 ? 34.081 -5.364 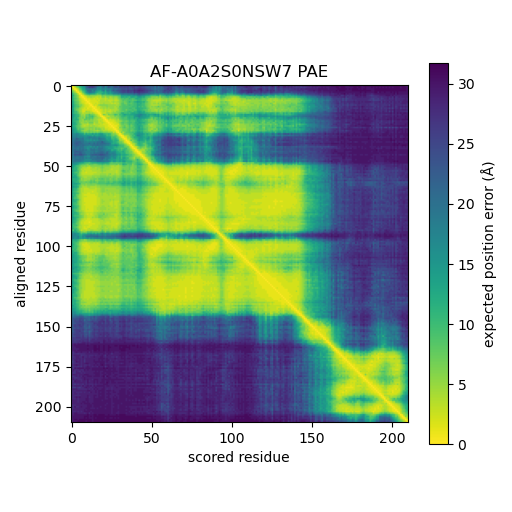-34.767 1.00 84.06 184 LYS A C 1
ATOM 1505 O O . LYS A 1 184 ? 34.298 -5.520 -33.571 1.00 84.06 184 LYS A O 1
ATOM 1510 N N . PRO A 1 185 ? 33.058 -4.600 -35.185 1.00 79.81 185 PRO A N 1
ATOM 1511 C CA . PRO A 1 185 ? 32.171 -3.930 -34.241 1.00 79.81 185 PRO A CA 1
ATOM 1512 C C . PRO A 1 185 ? 31.465 -4.929 -33.315 1.00 79.81 185 PRO A C 1
ATOM 1514 O O . PRO A 1 185 ? 31.123 -6.049 -33.716 1.00 79.81 185 PRO A O 1
ATOM 1517 N N . LYS A 1 186 ? 31.229 -4.499 -32.070 1.00 82.44 186 LYS A N 1
ATOM 1518 C CA . LYS A 1 186 ? 30.437 -5.262 -31.103 1.00 82.44 186 LYS A CA 1
ATOM 1519 C C . LYS A 1 186 ? 28.972 -5.290 -31.513 1.00 82.44 186 LYS A C 1
ATOM 1521 O O . LYS A 1 186 ? 28.415 -4.271 -31.911 1.00 82.44 186 LYS A O 1
ATOM 1526 N N . GLN A 1 187 ? 28.365 -6.462 -31.421 1.00 84.56 187 GLN A N 1
ATOM 1527 C CA . GLN A 1 187 ? 26.975 -6.711 -31.765 1.00 84.56 187 GLN A CA 1
ATOM 1528 C C . GLN A 1 187 ? 26.373 -7.715 -30.787 1.00 84.56 187 GLN A C 1
ATOM 1530 O O . GLN A 1 187 ? 27.070 -8.500 -30.139 1.00 84.56 187 GLN A O 1
ATOM 1535 N N . HIS A 1 188 ? 25.047 -7.698 -30.690 1.00 86.38 188 HIS A N 1
ATOM 1536 C CA . HIS A 1 188 ? 24.329 -8.708 -29.930 1.00 86.38 188 HIS A CA 1
ATOM 1537 C C . HIS A 1 188 ? 24.415 -10.067 -30.626 1.00 86.38 188 HIS A C 1
ATOM 1539 O O . HIS A 1 188 ? 24.307 -10.151 -31.852 1.00 86.38 188 HIS A O 1
ATOM 1545 N N . PHE A 1 189 ? 24.560 -11.131 -29.838 1.00 86.75 189 PHE A N 1
ATOM 1546 C CA . PHE A 1 189 ? 24.468 -12.500 -30.330 1.00 86.75 189 PHE A CA 1
ATOM 1547 C C . PHE A 1 189 ? 23.539 -13.352 -29.471 1.00 86.75 189 PHE A C 1
ATOM 1549 O O . PHE A 1 189 ? 23.366 -13.117 -28.273 1.00 86.75 189 PHE A O 1
ATOM 1556 N N . ILE A 1 190 ? 22.974 -14.378 -30.103 1.00 86.19 190 ILE A N 1
ATOM 1557 C CA . ILE A 1 190 ? 22.179 -15.427 -29.469 1.00 86.19 190 ILE A CA 1
ATOM 1558 C C . ILE A 1 190 ? 22.729 -16.776 -29.935 1.00 86.19 190 ILE A C 1
ATOM 1560 O O . ILE A 1 190 ? 22.759 -17.057 -31.135 1.00 86.19 190 ILE A O 1
ATOM 1564 N N . LYS A 1 191 ? 23.153 -17.631 -29.000 1.00 85.81 191 LYS A N 1
ATOM 1565 C CA . LYS A 1 191 ? 23.503 -19.030 -29.282 1.00 85.81 191 LYS A CA 1
ATOM 1566 C C . LYS A 1 191 ? 22.291 -19.914 -29.047 1.00 85.81 191 LYS A C 1
ATOM 1568 O O . LYS A 1 191 ? 21.754 -19.981 -27.942 1.00 85.81 191 LYS A O 1
ATOM 1573 N N . LEU A 1 192 ? 21.884 -20.609 -30.099 1.00 82.38 192 LEU A N 1
ATOM 1574 C CA . LEU A 1 192 ? 20.752 -21.520 -30.108 1.00 82.38 192 LEU A CA 1
ATOM 1575 C C . LEU A 1 192 ? 21.238 -22.954 -30.278 1.00 82.38 192 LEU A C 1
ATOM 1577 O O . LEU A 1 192 ? 22.022 -23.245 -31.180 1.00 82.38 192 LEU A O 1
ATOM 1581 N N . LYS A 1 193 ? 20.723 -23.869 -29.465 1.00 83.62 193 LYS A N 1
ATOM 1582 C CA . LYS A 1 193 ? 20.981 -25.304 -29.563 1.00 83.62 193 LYS A CA 1
ATOM 1583 C C . LYS A 1 193 ? 19.732 -26.038 -30.005 1.00 83.62 193 LYS A C 1
ATOM 1585 O O . LYS A 1 193 ? 18.654 -25.875 -29.443 1.00 83.62 193 LYS A O 1
ATOM 1590 N N . THR A 1 194 ? 19.867 -26.861 -31.036 1.00 73.69 194 THR A N 1
ATOM 1591 C CA . THR A 1 194 ? 18.767 -27.720 -31.490 1.00 73.69 194 THR A CA 1
ATOM 1592 C C . THR A 1 194 ? 18.516 -28.838 -30.479 1.00 73.69 194 THR A C 1
ATOM 1594 O O . THR A 1 194 ? 19.422 -29.614 -30.179 1.00 73.69 194 THR A O 1
ATOM 1597 N N . LEU A 1 195 ? 17.275 -28.988 -30.009 1.00 65.38 195 LEU A N 1
ATOM 1598 C CA . LEU A 1 195 ? 16.926 -30.023 -29.022 1.00 65.38 195 LEU A CA 1
ATOM 1599 C C . LEU A 1 195 ? 17.089 -31.459 -29.560 1.00 65.38 195 LEU A C 1
ATOM 1601 O O . LEU A 1 195 ? 17.397 -32.374 -28.803 1.00 65.38 195 LEU A O 1
ATOM 1605 N N . ASN A 1 196 ? 16.932 -31.665 -30.873 1.00 59.97 196 ASN A N 1
ATOM 1606 C CA . ASN A 1 196 ? 16.936 -33.007 -31.474 1.00 59.97 196 ASN A CA 1
ATOM 1607 C C . ASN A 1 196 ? 18.340 -33.556 -31.778 1.00 59.97 196 ASN A C 1
ATOM 1609 O O . ASN A 1 196 ? 18.520 -34.769 -31.817 1.00 59.97 196 ASN A O 1
ATOM 1613 N N . LYS A 1 197 ? 19.310 -32.682 -32.081 1.00 66.56 197 LYS A N 1
ATOM 1614 C CA . LYS A 1 197 ? 20.663 -33.074 -32.522 1.00 66.56 197 LYS A CA 1
ATOM 1615 C C . LYS A 1 197 ? 21.781 -32.452 -31.682 1.00 66.56 197 LYS A C 1
ATOM 1617 O O . LYS A 1 197 ? 22.943 -32.743 -31.933 1.00 66.56 197 LYS A O 1
ATOM 1622 N N . GLY A 1 198 ? 21.452 -31.572 -30.733 1.00 70.81 198 GLY A N 1
ATOM 1623 C CA . GLY A 1 198 ? 22.431 -30.874 -29.900 1.00 70.81 198 GLY A CA 1
ATOM 1624 C C . GLY A 1 198 ? 23.334 -29.902 -30.663 1.00 70.81 198 GLY A C 1
ATOM 1625 O O . GLY A 1 198 ? 24.305 -29.427 -30.090 1.00 70.81 198 GLY A O 1
ATOM 1626 N N . VAL A 1 199 ? 23.034 -29.606 -31.933 1.00 77.19 199 VAL A N 1
ATOM 1627 C CA . VAL A 1 199 ? 23.838 -28.701 -32.765 1.00 77.19 199 VAL A CA 1
ATOM 1628 C C . VAL A 1 199 ? 23.623 -27.272 -32.294 1.00 77.19 199 VAL A C 1
ATOM 1630 O O . VAL A 1 199 ? 22.477 -26.812 -32.261 1.00 77.19 199 VAL A O 1
ATOM 1633 N N . GLU A 1 200 ? 24.720 -26.596 -31.972 1.00 86.12 200 GLU A N 1
ATOM 1634 C CA . GLU A 1 200 ? 24.763 -25.196 -31.561 1.00 86.12 200 GLU A CA 1
ATOM 1635 C C . GLU A 1 200 ? 24.996 -24.293 -32.776 1.00 86.12 200 GLU A C 1
ATOM 1637 O O . GLU A 1 200 ? 25.817 -24.585 -33.648 1.00 86.12 200 GLU A O 1
ATOM 1642 N N . LYS A 1 201 ? 24.248 -23.194 -32.855 1.00 82.94 201 LYS A N 1
ATOM 1643 C CA . LYS A 1 201 ? 24.407 -22.147 -33.863 1.00 82.94 201 LYS A CA 1
ATOM 1644 C C . LYS A 1 201 ? 24.336 -20.782 -33.201 1.00 82.94 201 LYS A C 1
ATOM 1646 O O . LYS A 1 201 ? 23.383 -20.483 -32.486 1.00 82.94 201 LYS A O 1
ATOM 1651 N N . THR A 1 202 ? 25.327 -19.948 -33.485 1.00 86.75 202 THR A N 1
ATOM 1652 C CA . THR A 1 202 ? 25.360 -18.551 -33.048 1.00 86.75 202 THR A CA 1
ATOM 1653 C C . THR A 1 202 ? 24.770 -17.668 -34.133 1.00 86.75 202 THR A C 1
ATOM 1655 O O . THR A 1 202 ? 25.252 -17.666 -35.264 1.00 86.75 202 THR A O 1
ATOM 1658 N N . TYR A 1 203 ? 23.752 -16.900 -33.773 1.00 82.94 203 TYR A N 1
ATOM 1659 C CA . TYR A 1 203 ? 23.167 -15.864 -34.607 1.00 82.94 203 TYR A CA 1
ATOM 1660 C C . TYR A 1 203 ? 23.627 -14.515 -34.081 1.00 82.94 203 TYR A C 1
ATOM 1662 O O . TYR A 1 203 ? 23.500 -14.231 -32.892 1.00 82.94 203 TYR A O 1
ATOM 1670 N N . TRP A 1 204 ? 24.175 -13.700 -34.968 1.00 84.88 204 TRP A N 1
ATOM 1671 C CA . TRP A 1 204 ? 24.579 -12.333 -34.675 1.00 84.88 204 TRP A CA 1
ATOM 1672 C C . TRP A 1 204 ? 23.514 -11.385 -35.221 1.00 84.88 204 TRP A C 1
ATOM 1674 O O . TRP A 1 204 ? 22.898 -11.680 -36.248 1.00 84.88 204 TRP A O 1
ATOM 1684 N N . GLY A 1 205 ? 23.261 -10.283 -34.518 1.00 75.19 205 GLY A N 1
ATOM 1685 C CA . GLY A 1 205 ? 22.321 -9.264 -34.973 1.00 75.19 205 GLY A CA 1
ATOM 1686 C C . GLY A 1 205 ? 22.710 -8.726 -36.351 1.00 75.19 205 GLY A C 1
ATOM 1687 O O . GLY A 1 205 ? 23.885 -8.531 -36.639 1.00 75.19 205 GLY A O 1
ATOM 1688 N N . LEU A 1 206 ? 21.726 -8.477 -37.212 1.00 60.28 206 LEU A N 1
ATOM 1689 C CA . LEU A 1 206 ? 21.949 -7.680 -38.414 1.00 60.28 206 LEU A CA 1
ATOM 1690 C C . LEU A 1 206 ? 22.234 -6.243 -37.969 1.00 60.28 206 LEU A C 1
ATOM 1692 O O . LEU A 1 206 ? 21.396 -5.634 -37.302 1.00 60.28 206 LEU A O 1
ATOM 1696 N N . ILE A 1 207 ? 23.391 -5.693 -38.342 1.00 49.72 207 ILE A N 1
ATOM 1697 C CA . ILE A 1 207 ? 23.546 -4.238 -38.356 1.00 49.72 207 ILE A CA 1
ATOM 1698 C C . ILE A 1 207 ? 22.548 -3.732 -39.401 1.00 49.72 207 ILE A C 1
ATOM 1700 O O . ILE A 1 207 ? 22.773 -3.883 -40.600 1.00 49.72 207 ILE A O 1
ATOM 1704 N N . LEU A 1 208 ? 21.433 -3.160 -38.952 1.00 40.97 208 LEU A N 1
ATOM 1705 C CA . LEU A 1 208 ? 20.631 -2.277 -39.788 1.00 40.97 208 LEU A CA 1
ATOM 1706 C C . LEU A 1 208 ? 21.454 -1.000 -39.960 1.00 40.97 208 LEU A C 1
ATOM 1708 O O . LEU A 1 208 ? 21.448 -0.130 -39.093 1.00 40.97 208 LEU A O 1
ATOM 1712 N N . VAL A 1 209 ? 22.244 -0.943 -41.030 1.00 39.16 209 VAL A N 1
ATOM 1713 C CA . VAL A 1 209 ? 22.857 0.308 -41.476 1.00 39.16 209 VAL A CA 1
ATOM 1714 C C . VAL A 1 209 ? 21.718 1.115 -42.097 1.00 39.16 209 VAL A C 1
ATOM 1716 O O . VAL A 1 209 ? 21.187 0.711 -43.130 1.00 39.16 209 VAL A O 1
ATOM 1719 N N . SER A 1 210 ? 21.279 2.167 -41.402 1.00 34.62 210 SER A N 1
ATOM 1720 C CA . SER A 1 210 ? 20.371 3.187 -41.944 1.00 34.62 210 SER A CA 1
ATOM 1721 C C . SER A 1 210 ? 21.092 4.079 -42.938 1.00 34.62 210 SER A C 1
ATOM 1723 O O . SER A 1 210 ? 22.234 4.466 -42.591 1.00 34.62 210 SER A O 1
#

Radius of gyration: 26.38 Å; Cα contacts (8 Å, |Δi|>4): 285; chains: 1; bounding box: 57×53×70 Å

Secondary structure (DSSP, 8-state):
--SSS-S-EEETT--EE-GGGHHHHHHHH--TTT-HHHHB-TTS-B-S-SEEEEEE---GGG---HHHHHHHHHHHHHHH-TT--EEEEEE--SSS--EEEEEEESB-TTSPBP---HHHHHHHHHHHHHHHHHTT----------TTHHHHHHHHHHHS-S--TT-EEEEEEEEEEGGG-TTSPEEEEEEEEETTT--EEEEEPP----

Organism: Escherichia coli (NCBI:txid562)

InterPro domains:
  IPR005094 MobA/VirD2-like, nuclease domain [PF03432] (20-131)
  IPR048178 MobP1 relaxase-like [NF041450] (1-205)